Protein AF-0000000074651450 (afdb_homodimer)

Secondary structure (DSSP, 8-state):
--S-S-TT---------------------HHHHHHTTTGGG--EE--SS--S--BBHHHHHHHHHHHHH-TTS-GGG-SS---B---EETTT--B---STT--HHHHHHH-SSTT-/---TT------------------------HHHHHHTSSGGG--EE--SS--S--B-HHHHHHHHHHHHH-TTS-GGG-SS---B---EETTT--B---STT--HHHHHHH-SSTT-

Structure (mmCIF, N/CA/C/O backbone):
data_AF-0000000074651450-model_v1
#
loop_
_entity.id
_entity.type
_entity.pdbx_description
1 polymer 'Uncharacterized protein'
#
loop_
_atom_site.group_PDB
_atom_site.id
_atom_site.type_symbol
_atom_site.label_atom_id
_atom_site.label_alt_id
_atom_site.label_comp_id
_atom_site.label_asym_id
_atom_site.label_entity_id
_atom_site.label_seq_id
_atom_site.pdbx_PDB_ins_code
_atom_site.Cartn_x
_atom_site.Cartn_y
_atom_site.Cartn_z
_atom_site.occupancy
_atom_site.B_iso_or_equiv
_atom_site.auth_seq_id
_atom_site.auth_comp_id
_atom_site.auth_asym_id
_atom_site.auth_atom_id
_atom_site.pdbx_PDB_model_num
ATOM 1 N N . MET A 1 1 ? 33.062 86.25 26.125 1 27.73 1 MET A N 1
ATOM 2 C CA . MET A 1 1 ? 31.859 85.5 25.844 1 27.73 1 MET A CA 1
ATOM 3 C C . MET A 1 1 ? 32.188 84.125 25.312 1 27.73 1 MET A C 1
ATOM 5 O O . MET A 1 1 ? 32.969 84 24.344 1 27.73 1 MET A O 1
ATOM 9 N N . SER A 1 2 ? 32.25 82.875 26.156 1 29.77 2 SER A N 1
ATOM 10 C CA . SER A 1 2 ? 32.844 81.562 26.062 1 29.77 2 SER A CA 1
ATOM 11 C C . SER A 1 2 ? 32.062 80.625 25.109 1 29.77 2 SER A C 1
ATOM 13 O O . SER A 1 2 ? 30.875 80.875 24.844 1 29.77 2 SER A O 1
ATOM 15 N N . PHE A 1 3 ? 32.688 79.812 24.328 1 30.2 3 PHE A N 1
ATOM 16 C CA . PHE A 1 3 ? 32.469 78.938 23.188 1 30.2 3 PHE A CA 1
ATOM 17 C C . PHE A 1 3 ? 31.469 77.875 23.516 1 30.2 3 PHE A C 1
ATOM 19 O O . PHE A 1 3 ? 31.297 76.875 22.75 1 30.2 3 PHE A O 1
ATOM 26 N N . ARG A 1 4 ? 30.719 77.812 24.656 1 31.53 4 ARG A N 1
ATOM 27 C CA . ARG A 1 4 ? 29.969 76.75 25.219 1 31.53 4 ARG A CA 1
ATOM 28 C C . ARG A 1 4 ? 28.781 76.375 24.344 1 31.53 4 ARG A C 1
ATOM 30 O O . ARG A 1 4 ? 28.125 75.312 24.562 1 31.53 4 ARG A O 1
ATOM 37 N N . GLN A 1 5 ? 28.234 77.25 23.562 1 26.77 5 GLN A N 1
ATOM 38 C CA . GLN A 1 5 ? 26.781 77.188 23.422 1 26.77 5 GLN A CA 1
ATOM 39 C C . GLN A 1 5 ? 26.375 75.938 22.656 1 26.77 5 GLN A C 1
ATOM 41 O O . GLN A 1 5 ? 25.391 75.25 23 1 26.77 5 GLN A O 1
ATOM 46 N N . PHE A 1 6 ? 26.828 75.688 21.422 1 25.78 6 PHE A N 1
ATOM 47 C CA . PHE A 1 6 ? 25.891 75.375 20.344 1 25.78 6 PHE A CA 1
ATOM 48 C C . PHE A 1 6 ? 25.5 73.938 20.312 1 25.78 6 PHE A C 1
ATOM 50 O O . PHE A 1 6 ? 24.594 73.5 19.578 1 25.78 6 PHE A O 1
ATOM 57 N N . MET A 1 7 ? 26.047 72.938 21.047 1 27.03 7 MET A N 1
ATOM 58 C CA . MET A 1 7 ? 26.109 71.625 20.453 1 27.03 7 MET A CA 1
ATOM 59 C C . MET A 1 7 ? 24.75 70.875 20.516 1 27.03 7 MET A C 1
ATOM 61 O O . MET A 1 7 ? 24.656 69.688 20.281 1 27.03 7 MET A O 1
ATOM 65 N N . ASP A 1 8 ? 23.578 71.562 20.781 1 27.45 8 ASP A N 1
ATOM 66 C CA . ASP A 1 8 ? 22.484 70.75 21.328 1 27.45 8 ASP A CA 1
ATOM 67 C C . ASP A 1 8 ? 21.906 69.812 20.266 1 27.45 8 ASP A C 1
ATOM 69 O O . ASP A 1 8 ? 20.906 69.125 20.516 1 27.45 8 ASP A O 1
ATOM 73 N N . GLN A 1 9 ? 22.281 69.875 18.969 1 25.69 9 GLN A N 1
ATOM 74 C CA . GLN A 1 9 ? 21.125 69.562 18.125 1 25.69 9 GLN A CA 1
ATOM 75 C C . GLN A 1 9 ? 20.625 68.188 18.406 1 25.69 9 GLN A C 1
ATOM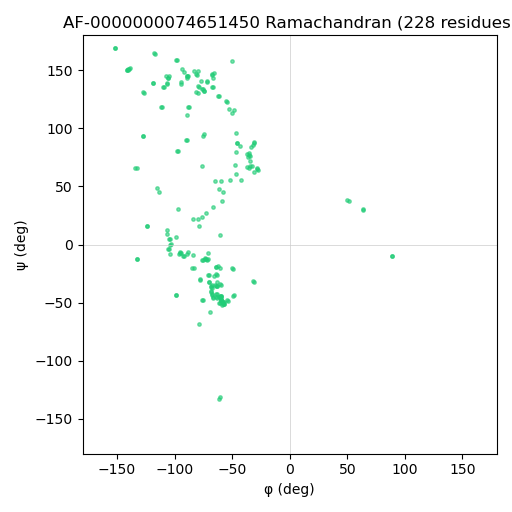 77 O O . GLN A 1 9 ? 19.5 68 18.859 1 25.69 9 GLN A O 1
ATOM 82 N N . TYR A 1 10 ? 20.375 67.312 17.234 1 26.53 10 TYR A N 1
ATOM 83 C CA . TYR A 1 10 ? 19.312 66.562 16.562 1 26.53 10 TYR A CA 1
ATOM 84 C C . TYR A 1 10 ? 19.328 65.062 16.984 1 26.53 10 TYR A C 1
ATOM 86 O O . TYR A 1 10 ? 19.844 64.188 16.266 1 26.53 10 TYR A O 1
ATOM 94 N N . SER A 1 11 ? 19.719 64.625 18.141 1 28.08 11 SER A N 1
ATOM 95 C CA . SER A 1 11 ? 19.766 63.125 18.203 1 28.08 11 SER A CA 1
ATOM 96 C C . SER A 1 11 ? 18.375 62.531 18.062 1 28.08 11 SER A C 1
ATOM 98 O O . SER A 1 11 ? 17.594 62.562 19.016 1 28.08 11 SER A O 1
ATOM 100 N N . LEU A 1 12 ? 17.547 62.812 17.031 1 26.08 12 LEU A N 1
ATOM 101 C CA . LEU A 1 12 ? 16.219 62.219 16.984 1 26.08 12 LEU A CA 1
ATOM 102 C C . LEU A 1 12 ? 16.297 60.719 17.188 1 26.08 12 LEU A C 1
ATOM 104 O O . LEU A 1 12 ? 17.344 60.094 16.938 1 26.08 12 LEU A O 1
ATOM 108 N N . LYS A 1 13 ? 15.102 60.031 17.656 1 28.02 13 LYS A N 1
ATOM 109 C CA . LYS A 1 13 ? 14.438 58.844 18.188 1 28.02 13 LYS A CA 1
ATOM 110 C C . LYS A 1 13 ? 14.43 57.719 17.172 1 28.02 13 LYS A C 1
ATOM 112 O O . LYS A 1 13 ? 13.391 57.438 16.578 1 28.02 13 LYS A O 1
ATOM 117 N N . LEU A 1 14 ? 15.336 57.469 16.281 1 27.11 14 LEU A N 1
ATOM 118 C CA . LEU A 1 14 ? 15.07 56.344 15.375 1 27.11 14 LEU A CA 1
ATOM 119 C C . LEU A 1 14 ? 14.875 55.062 16.156 1 27.11 14 LEU A C 1
ATOM 121 O O . LEU A 1 14 ? 15.852 54.406 16.547 1 27.11 14 LEU A O 1
ATOM 125 N N . VAL A 1 15 ? 14.148 54.969 17.219 1 27.44 15 VAL A N 1
ATOM 126 C CA . VAL A 1 15 ? 13.852 53.719 17.891 1 27.44 15 VAL A CA 1
ATOM 127 C C . VAL A 1 15 ? 13.133 52.75 16.938 1 27.44 15 VAL A C 1
ATOM 129 O O . VAL A 1 15 ? 11.93 52.906 16.703 1 27.44 15 VAL A O 1
ATOM 132 N N . GLY A 1 16 ? 13.422 52.656 15.656 1 29.58 16 GLY A N 1
ATOM 133 C CA . GLY A 1 16 ? 12.648 51.688 14.867 1 29.58 16 GLY A CA 1
ATOM 134 C C . GLY A 1 16 ? 12.562 50.312 15.516 1 29.58 16 GLY A C 1
ATOM 135 O O . GLY A 1 16 ? 13.445 49.938 16.297 1 29.58 16 GLY A O 1
ATOM 136 N N . GLY A 1 17 ? 11.391 49.812 15.922 1 30.58 17 GLY A N 1
ATOM 137 C CA . GLY A 1 17 ? 10.961 48.531 16.406 1 30.58 17 GLY A CA 1
ATOM 138 C C . GLY A 1 17 ? 11.469 47.375 15.57 1 30.58 17 GLY A C 1
ATOM 139 O O . GLY A 1 17 ? 11.266 47.344 14.352 1 30.58 17 GLY A O 1
ATOM 140 N N . PHE A 1 18 ? 12.672 46.906 15.672 1 30.95 18 PHE A N 1
ATOM 141 C CA . PHE A 1 18 ? 13.172 45.625 15.172 1 30.95 18 PHE A CA 1
ATOM 142 C C . PHE A 1 18 ? 12.18 44.5 15.438 1 30.95 18 PHE A C 1
ATOM 144 O O . PHE A 1 18 ? 12.039 44.031 16.578 1 30.95 18 PHE A O 1
ATOM 151 N N . ARG A 1 19 ? 10.93 44.625 14.977 1 32.34 19 ARG A N 1
ATOM 152 C CA . ARG A 1 19 ? 10.141 43.406 15.016 1 32.34 19 ARG A CA 1
ATOM 153 C C . ARG A 1 19 ? 10.93 42.219 14.453 1 32.34 19 ARG A C 1
ATOM 155 O O . ARG A 1 19 ? 11.586 42.344 13.414 1 32.34 19 ARG A O 1
ATOM 162 N N . SER A 1 20 ? 11.555 41.438 15.312 1 33.41 20 SER A N 1
ATOM 163 C CA . SER A 1 20 ? 12.07 40.125 14.961 1 33.41 20 SER A CA 1
ATOM 164 C C . SER A 1 20 ? 11.172 39.406 13.945 1 33.41 20 SER A C 1
ATOM 166 O O . SER A 1 20 ? 9.961 39.312 14.141 1 33.41 20 SER A O 1
ATOM 168 N N . ASN A 1 21 ? 11.227 39.719 12.719 1 31.44 21 ASN A N 1
ATOM 169 C CA . ASN A 1 21 ? 10.672 38.875 11.68 1 31.44 21 ASN A CA 1
ATOM 170 C C . ASN A 1 21 ? 10.836 37.406 12.031 1 31.44 21 ASN A C 1
ATOM 172 O O . ASN A 1 21 ? 11.961 36.906 12.133 1 31.44 21 ASN A O 1
ATOM 176 N N . ALA A 1 22 ? 10.094 36.781 12.914 1 34 22 ALA A N 1
ATOM 177 C CA . ALA A 1 22 ? 9.953 35.312 12.945 1 34 22 ALA A CA 1
ATOM 178 C C . ALA A 1 22 ? 9.969 34.75 11.531 1 34 22 ALA A C 1
ATOM 180 O O . ALA A 1 22 ? 9.016 34.906 10.773 1 34 22 ALA A O 1
ATOM 181 N N . LEU A 1 23 ? 11.047 34.844 10.82 1 34.22 23 LEU A N 1
ATOM 182 C CA . LEU A 1 23 ? 11.172 33.969 9.664 1 34.22 23 LEU A CA 1
ATOM 183 C C . LEU A 1 23 ? 10.461 32.625 9.914 1 34.22 23 LEU A C 1
ATOM 185 O O . LEU A 1 23 ? 10.727 31.953 10.906 1 34.22 23 LEU A O 1
ATOM 189 N N . ASN A 1 24 ? 9.242 32.5 9.688 1 33.31 24 ASN A N 1
ATOM 190 C CA . ASN A 1 24 ? 8.57 31.203 9.547 1 33.31 24 ASN A CA 1
ATOM 191 C C . ASN A 1 24 ? 9.5 30.156 8.953 1 33.31 24 ASN A C 1
ATOM 193 O O . ASN A 1 24 ? 9.836 30.219 7.766 1 33.31 24 ASN A O 1
ATOM 197 N N . ARG A 1 25 ? 10.609 29.75 9.531 1 36.34 25 ARG A N 1
ATOM 198 C CA . ARG A 1 25 ? 11.32 28.531 9.148 1 36.34 25 ARG A CA 1
ATOM 199 C C . ARG A 1 25 ? 10.344 27.438 8.711 1 36.34 25 ARG A C 1
ATOM 201 O O . ARG A 1 25 ? 9.672 26.828 9.547 1 36.34 25 ARG A O 1
ATOM 208 N N . GLN A 1 26 ? 9.758 27.547 7.625 1 39.94 26 GLN A N 1
ATOM 209 C CA . GLN A 1 26 ? 9.203 26.297 7.094 1 39.94 26 GLN A CA 1
ATOM 210 C C . GLN A 1 26 ? 10.086 25.109 7.449 1 39.94 26 GLN A C 1
ATOM 212 O O . GLN A 1 26 ? 11.203 24.984 6.949 1 39.94 26 GLN A O 1
ATOM 217 N N . SER A 1 27 ? 10.203 24.719 8.633 1 40.59 27 SER A N 1
ATOM 218 C CA . SER A 1 27 ? 10.883 23.484 9.047 1 40.59 27 SER A CA 1
ATOM 219 C C . SER A 1 27 ? 10.812 22.422 7.953 1 40.59 27 SER A C 1
ATOM 221 O O . SER A 1 27 ? 9.75 21.859 7.699 1 40.59 27 SER A O 1
ATOM 223 N N . LEU A 1 28 ? 11.445 22.625 6.773 1 45.56 28 LEU A N 1
ATOM 224 C CA . LEU A 1 28 ? 11.68 21.453 5.934 1 45.56 28 LEU A CA 1
ATOM 225 C C . LEU A 1 28 ? 11.883 20.203 6.781 1 45.56 28 LEU A C 1
ATOM 227 O O . LEU A 1 28 ? 12.766 20.172 7.641 1 45.56 28 LEU A O 1
ATOM 231 N N . ASN A 1 29 ? 10.82 19.594 7.094 1 50.47 29 ASN A N 1
ATOM 232 C CA . ASN A 1 29 ? 10.969 18.344 7.832 1 50.47 29 ASN A CA 1
ATOM 233 C C . ASN A 1 29 ? 12.039 17.453 7.207 1 50.47 29 ASN A C 1
ATOM 235 O O . ASN A 1 29 ? 11.852 16.938 6.105 1 50.47 29 ASN A O 1
ATOM 239 N N . PRO A 1 30 ? 13.289 17.656 7.609 1 53.19 30 PRO A N 1
ATOM 240 C CA . PRO A 1 30 ? 14.367 16.797 7.117 1 53.19 30 PRO A CA 1
ATOM 241 C C . PRO A 1 30 ? 13.906 15.367 6.828 1 53.19 30 PRO A C 1
ATOM 243 O O . PRO A 1 30 ? 14.414 14.719 5.906 1 53.19 30 PRO A O 1
ATOM 246 N N . GLU A 1 31 ? 12.984 14.945 7.543 1 57.91 31 GLU A N 1
ATOM 247 C CA . GLU A 1 31 ? 12.5 13.578 7.352 1 57.91 31 GLU A CA 1
ATOM 248 C C . GLU A 1 31 ? 11.789 13.43 6.012 1 57.91 31 GLU A C 1
ATOM 250 O O . GLU A 1 31 ? 11.953 12.422 5.32 1 57.91 31 GLU A O 1
ATOM 255 N N . ALA A 1 32 ? 11.094 14.555 5.672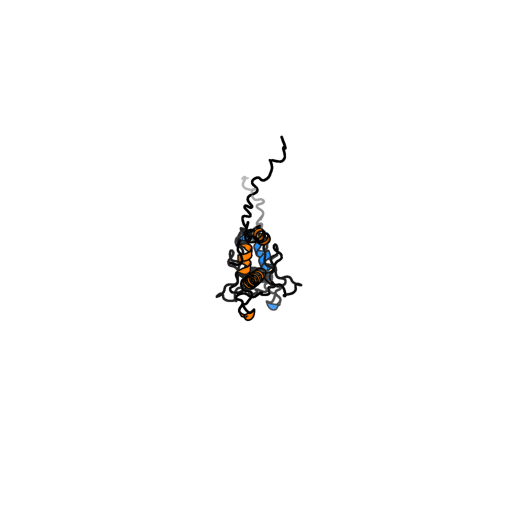 1 57.5 32 ALA A N 1
ATOM 256 C CA . ALA A 1 32 ? 10.406 14.492 4.383 1 57.5 32 ALA A CA 1
ATOM 257 C C . ALA A 1 32 ? 11.406 14.445 3.232 1 57.5 32 ALA A C 1
ATOM 259 O O . ALA A 1 32 ? 11.211 13.703 2.266 1 57.5 32 ALA A O 1
ATOM 260 N N . ASP A 1 33 ? 12.477 15.188 3.43 1 58.53 33 ASP A N 1
ATOM 261 C CA . ASP A 1 33 ? 13.492 15.18 2.383 1 58.53 33 ASP A CA 1
ATOM 262 C C . ASP A 1 33 ? 14.102 13.789 2.223 1 58.53 33 ASP A C 1
ATOM 264 O O . ASP A 1 33 ? 14.359 13.344 1.102 1 58.53 33 ASP A O 1
ATOM 268 N N . ALA A 1 34 ? 14.359 13.18 3.312 1 58.06 34 ALA A N 1
ATOM 269 C CA . ALA A 1 34 ? 14.961 11.852 3.275 1 58.06 34 ALA A CA 1
ATOM 270 C C . ALA A 1 34 ? 14.023 10.844 2.611 1 58.06 34 ALA A C 1
ATOM 272 O O . ALA A 1 34 ? 14.484 9.867 2.004 1 58.06 34 ALA A O 1
ATOM 273 N N . CYS A 1 35 ? 12.797 11.172 2.686 1 61.62 35 CYS A N 1
ATOM 274 C CA . CYS A 1 35 ? 11.805 10.227 2.17 1 61.62 35 CYS A CA 1
ATOM 275 C C . CYS A 1 35 ? 11.773 10.25 0.647 1 61.62 35 CYS A C 1
ATOM 277 O O . CYS A 1 35 ? 11.289 9.312 0.018 1 61.62 35 CYS A O 1
ATOM 279 N N . LEU A 1 36 ? 12.375 11.227 0.116 1 71.06 36 LEU A N 1
ATOM 280 C CA . LEU A 1 36 ? 12.43 11.312 -1.339 1 71.06 36 LEU A CA 1
ATOM 281 C C . LEU A 1 36 ? 13.656 10.578 -1.882 1 71.06 36 LEU A C 1
ATOM 283 O O . LEU A 1 36 ? 13.758 10.352 -3.088 1 71.06 36 LEU A O 1
ATOM 287 N N . LEU A 1 37 ? 14.453 10.195 -0.895 1 66.94 37 LEU A N 1
ATOM 288 C CA . LEU A 1 37 ? 15.633 9.438 -1.288 1 66.94 37 LEU A CA 1
ATOM 289 C C . LEU A 1 37 ? 15.352 7.938 -1.278 1 66.94 37 LEU A C 1
ATOM 291 O O . LEU A 1 37 ? 14.539 7.461 -0.482 1 66.94 37 LEU A O 1
ATOM 295 N N . ASN A 1 38 ? 15.992 7.188 -2.143 1 73.06 38 ASN A N 1
ATOM 296 C CA . ASN A 1 38 ? 15.922 5.73 -2.209 1 73.06 38 ASN A CA 1
ATOM 297 C C . ASN A 1 38 ? 14.469 5.246 -2.244 1 73.06 38 ASN A C 1
ATOM 299 O O . ASN A 1 38 ? 14.109 4.32 -1.518 1 73.06 38 ASN A O 1
ATOM 303 N N . VAL A 1 39 ? 13.625 6.008 -2.965 1 73.69 39 VAL A N 1
ATOM 304 C CA . VAL A 1 39 ? 12.188 5.77 -3.008 1 73.69 39 VAL A CA 1
ATOM 305 C C . VAL A 1 39 ? 11.914 4.293 -3.293 1 73.69 39 VAL A C 1
ATOM 307 O O . VAL A 1 39 ? 10.914 3.738 -2.844 1 73.69 39 VAL A O 1
ATOM 310 N N . GLY A 1 40 ? 12.859 3.607 -3.855 1 79.75 40 GLY A N 1
ATOM 311 C CA . GLY A 1 40 ? 12.711 2.193 -4.164 1 79.75 40 GLY A CA 1
ATOM 312 C C . GLY A 1 40 ? 12.734 1.309 -2.932 1 79.75 40 GLY A C 1
ATOM 313 O O . GLY A 1 40 ? 12.352 0.139 -2.994 1 79.75 40 GLY A O 1
ATOM 314 N N . LEU A 1 41 ? 13.141 1.851 -1.826 1 86.56 41 LEU A N 1
ATOM 315 C CA . LEU A 1 41 ? 13.227 1.1 -0.578 1 86.56 41 LEU A CA 1
ATOM 316 C C . LEU A 1 41 ? 11.953 1.284 0.251 1 86.56 41 LEU A C 1
ATOM 318 O O . LEU A 1 41 ? 11.773 0.607 1.265 1 86.56 41 LEU A O 1
ATOM 322 N N . HIS A 1 42 ? 11.062 2.158 -0.168 1 92.5 42 HIS A N 1
ATOM 323 C CA . HIS A 1 42 ? 9.828 2.477 0.552 1 92.5 42 HIS A CA 1
ATOM 324 C C . HIS A 1 42 ? 8.688 1.564 0.123 1 92.5 42 HIS A C 1
ATOM 326 O O . HIS A 1 42 ? 7.984 1.855 -0.848 1 92.5 42 HIS A O 1
ATOM 332 N N . HIS A 1 43 ? 8.586 0.436 0.837 1 95.31 43 HIS A N 1
ATOM 333 C CA . HIS A 1 43 ? 7.52 -0.512 0.547 1 95.31 43 HIS A CA 1
ATOM 334 C C . HIS A 1 43 ? 6.441 -0.472 1.625 1 95.31 43 HIS A C 1
ATOM 336 O O . HIS A 1 43 ? 6.746 -0.354 2.812 1 95.31 43 HIS A O 1
ATOM 342 N N . PRO A 1 44 ? 5.16 -0.537 1.146 1 97.06 44 PRO A N 1
ATOM 343 C CA . PRO A 1 44 ? 4.066 -0.626 2.117 1 97.06 44 PRO A CA 1
ATOM 344 C C . PRO A 1 44 ? 3.938 -2.018 2.732 1 97.06 44 PRO A C 1
ATOM 346 O O . PRO A 1 44 ? 3.994 -3.021 2.016 1 97.06 44 PRO A O 1
ATOM 349 N N . ILE A 1 45 ? 3.795 -2.109 4.047 1 96.5 45 ILE A N 1
ATOM 350 C CA . ILE A 1 45 ? 3.559 -3.383 4.719 1 96.5 45 ILE A CA 1
ATOM 351 C C . ILE A 1 45 ? 2.52 -3.199 5.824 1 96.5 45 ILE A C 1
ATOM 353 O O . ILE A 1 45 ? 2.281 -2.08 6.281 1 96.5 45 ILE A O 1
ATOM 357 N N . ILE A 1 46 ? 1.832 -4.219 6.098 1 96.38 46 ILE A N 1
ATOM 358 C CA . ILE A 1 46 ? 1.02 -4.312 7.305 1 96.38 46 ILE A CA 1
ATOM 359 C C . ILE A 1 46 ? 1.615 -5.359 8.242 1 96.38 46 ILE A C 1
ATOM 361 O O . ILE A 1 46 ? 1.754 -6.527 7.875 1 96.38 46 ILE A O 1
ATOM 365 N N . LEU A 1 47 ? 1.998 -4.922 9.367 1 94.06 47 LEU A N 1
ATOM 366 C CA . LEU A 1 47 ? 2.678 -5.801 10.312 1 94.06 47 LEU A CA 1
ATOM 367 C C . LEU A 1 47 ? 1.703 -6.809 10.914 1 94.06 47 LEU A C 1
ATOM 369 O O . LEU A 1 47 ? 0.557 -6.469 11.219 1 94.06 47 LEU A O 1
ATOM 373 N N . GLN A 1 48 ? 2.146 -8.016 11.078 1 89.56 48 GLN A N 1
ATOM 374 C CA . GLN A 1 48 ? 1.325 -9.117 11.57 1 89.56 48 GLN A CA 1
ATOM 375 C C . GLN A 1 48 ? 0.859 -8.852 13 1 89.56 48 GLN A C 1
ATOM 377 O O . GLN A 1 48 ? -0.314 -9.047 13.328 1 89.56 48 GLN A O 1
ATOM 382 N N . ASP A 1 49 ? 1.743 -8.406 13.883 1 85.56 49 ASP A N 1
ATOM 383 C CA . ASP A 1 49 ? 1.44 -8.297 15.312 1 85.56 49 ASP A CA 1
ATOM 384 C C . ASP A 1 49 ? 1.254 -6.836 15.719 1 85.56 49 ASP A C 1
ATOM 386 O O . ASP A 1 49 ? 1.193 -6.52 16.906 1 85.56 49 ASP A O 1
ATOM 390 N N . ASP A 1 50 ? 1.209 -6.047 14.703 1 80.44 50 ASP A N 1
ATOM 391 C CA . ASP A 1 50 ? 1.136 -4.629 15.047 1 80.44 50 ASP A CA 1
ATOM 392 C C . ASP A 1 50 ? -0.288 -4.23 15.422 1 80.44 50 ASP A C 1
ATOM 394 O O . ASP A 1 50 ? -1.25 -4.895 15.031 1 80.44 50 ASP A O 1
ATOM 398 N N . SER A 1 51 ? -0.303 -3.244 16.312 1 79.12 51 SER A N 1
ATOM 399 C CA . SER A 1 51 ? -1.604 -2.652 16.609 1 79.12 51 SER A CA 1
ATOM 400 C C . SER A 1 51 ? -2.166 -1.917 15.398 1 79.12 51 SER A C 1
ATOM 402 O O . SER A 1 51 ? -1.434 -1.62 14.453 1 79.12 51 SER A O 1
ATOM 404 N N . THR A 1 52 ? -3.471 -1.906 15.094 1 78.19 52 THR A N 1
ATOM 405 C CA . THR A 1 52 ? -4.117 -1.158 14.023 1 78.19 52 THR A CA 1
ATOM 406 C C . THR A 1 52 ? -4.336 0.296 14.43 1 78.19 52 THR A C 1
ATOM 408 O O . THR A 1 52 ? -5.027 1.045 13.742 1 78.19 52 THR A O 1
ATOM 411 N N . ASN A 1 53 ? -3.488 0.685 15.438 1 86.88 53 ASN A N 1
ATOM 412 C CA . ASN A 1 53 ? -3.807 1.987 16.016 1 86.88 53 ASN A CA 1
ATOM 413 C C . ASN A 1 53 ? -2.695 3 15.758 1 86.88 53 ASN A C 1
ATOM 415 O O . ASN A 1 53 ? -2.256 3.693 16.672 1 86.88 53 ASN A O 1
ATOM 419 N N . HIS A 1 54 ? -2.24 3.123 14.617 1 96.25 54 HIS A N 1
ATOM 420 C CA . HIS A 1 54 ? -1.24 4.117 14.234 1 96.25 54 HIS A CA 1
ATOM 421 C C . HIS A 1 54 ? -1.857 5.23 13.398 1 96.25 54 HIS A C 1
ATOM 423 O O . HIS A 1 54 ? -2.812 4.996 12.656 1 96.25 54 HIS A O 1
ATOM 429 N N . VAL A 1 55 ? -1.318 6.445 13.609 1 97.19 55 VAL A N 1
ATOM 430 C CA . VAL A 1 55 ? -1.887 7.59 12.906 1 97.19 55 VAL A CA 1
ATOM 431 C C . VAL A 1 55 ? -1.099 7.855 11.625 1 97.19 55 VAL A C 1
ATOM 433 O O . VAL A 1 55 ? 0.133 7.781 11.625 1 97.19 55 VAL A O 1
ATOM 436 N N . CYS A 1 56 ? -1.792 8.141 10.625 1 97.88 56 CYS A N 1
ATOM 437 C CA . CYS A 1 56 ? -1.18 8.547 9.367 1 97.88 56 CYS A CA 1
ATOM 438 C C . CYS A 1 56 ? -0.372 9.828 9.539 1 97.88 56 CYS A C 1
ATOM 440 O O . CYS A 1 56 ? -0.896 10.836 10.008 1 97.88 56 CYS A O 1
ATOM 442 N N . ALA A 1 57 ? 0.835 9.781 9.125 1 97.31 57 ALA A N 1
ATOM 443 C CA . ALA A 1 57 ? 1.739 10.914 9.312 1 97.31 57 ALA A CA 1
ATOM 444 C C . ALA A 1 57 ? 1.252 12.141 8.547 1 97.31 57 ALA A C 1
ATOM 446 O O . ALA A 1 57 ? 1.37 13.266 9.023 1 97.31 57 ALA A O 1
ATOM 447 N N . VAL A 1 58 ? 0.661 11.938 7.367 1 97.69 58 VAL A N 1
ATOM 448 C CA . VAL A 1 58 ? 0.222 13.047 6.531 1 97.69 58 VAL A CA 1
ATOM 449 C C . VAL A 1 58 ? -1.06 13.648 7.105 1 97.69 58 VAL A C 1
ATOM 451 O O . VAL A 1 58 ? -1.161 14.867 7.27 1 97.69 58 VAL A O 1
ATOM 454 N N . CYS A 1 59 ? -1.974 12.844 7.422 1 97.75 59 CYS A N 1
ATOM 455 C CA . CYS A 1 59 ? -3.221 13.32 8.008 1 97.75 59 CYS A CA 1
ATOM 456 C C . CYS A 1 59 ? -2.961 14.055 9.32 1 97.75 59 CYS A C 1
ATOM 458 O O . CYS A 1 59 ? -3.549 15.109 9.57 1 97.75 59 CYS A O 1
ATOM 460 N N . SER A 1 60 ? -2.113 13.461 10.102 1 97.75 60 SER A N 1
ATOM 461 C CA . SER A 1 60 ? -1.764 14.078 11.375 1 97.75 60 SER A CA 1
ATOM 462 C C . SER A 1 60 ? -1.16 15.461 11.172 1 97.75 60 SER A C 1
ATOM 464 O O . SER A 1 60 ? -1.527 16.406 11.867 1 97.75 60 SER A O 1
ATOM 466 N N . TYR A 1 61 ? -0.217 15.516 10.266 1 97.19 61 TYR A N 1
ATOM 467 C CA . TYR A 1 61 ? 0.424 16.797 9.992 1 97.19 61 TYR A CA 1
ATOM 468 C C . TYR A 1 61 ? -0.598 17.828 9.523 1 97.19 61 TYR A C 1
ATOM 470 O O . TYR A 1 61 ? -0.639 18.953 10.047 1 97.19 61 TYR A O 1
ATOM 478 N N . LYS A 1 62 ? -1.416 17.406 8.547 1 97.44 62 LYS A N 1
ATOM 479 C CA . LYS A 1 62 ? -2.426 18.312 8.023 1 97.44 62 LYS A CA 1
ATOM 480 C C . LYS A 1 62 ? -3.381 18.766 9.125 1 97.44 62 LYS A C 1
ATOM 482 O O . LYS A 1 62 ? -3.732 19.953 9.195 1 97.44 62 LYS A O 1
ATOM 487 N N . TYR A 1 63 ? -3.801 17.891 9.906 1 98 63 TYR A N 1
ATOM 488 C CA . TYR A 1 63 ? -4.688 18.172 11.023 1 98 63 TYR A CA 1
ATOM 489 C C . TYR A 1 63 ? -4.062 19.203 11.961 1 98 63 TYR A C 1
ATOM 491 O O . TYR A 1 63 ? -4.688 20.219 12.281 1 98 63 TYR A O 1
ATOM 499 N N . ASN A 1 64 ? -2.836 18.984 12.375 1 97.38 64 ASN A N 1
ATOM 500 C CA . ASN A 1 64 ? -2.16 19.859 13.336 1 97.38 64 ASN A CA 1
ATOM 501 C C . ASN A 1 64 ? -1.861 21.234 12.742 1 97.38 64 ASN A C 1
ATOM 503 O O . ASN A 1 64 ? -1.98 22.25 13.422 1 97.38 64 ASN A O 1
ATOM 507 N N . LYS A 1 65 ? -1.461 21.141 11.516 1 97 65 LYS A N 1
ATOM 508 C CA . LYS A 1 65 ? -1.211 22.406 10.859 1 97 65 LYS A CA 1
ATOM 509 C C . LYS A 1 65 ? -2.463 23.281 10.852 1 97 65 LYS A C 1
ATOM 511 O O . LYS A 1 65 ? -2.408 24.469 11.203 1 97 65 LYS A O 1
ATOM 516 N N . PHE A 1 66 ? -3.543 22.781 10.414 1 97.75 66 PHE A N 1
ATOM 517 C CA . PHE A 1 66 ? -4.805 23.516 10.398 1 97.75 66 PHE A CA 1
ATOM 518 C C . PHE A 1 66 ? -5.18 23.984 11.797 1 97.75 66 PHE A C 1
ATOM 520 O O . PHE A 1 66 ? -5.551 25.141 11.984 1 97.75 66 PHE A O 1
ATOM 527 N N . LYS A 1 67 ? -5.125 23.094 12.719 1 97.56 67 LYS A N 1
ATOM 528 C CA . LYS A 1 67 ? -5.457 23.406 14.102 1 97.56 67 LYS A CA 1
ATOM 529 C C . LYS A 1 67 ? -4.645 24.594 14.609 1 97.56 67 LYS A C 1
ATOM 531 O O . LYS A 1 67 ? -5.191 25.5 15.242 1 97.56 67 LYS A O 1
ATOM 536 N N . ASN A 1 68 ? -3.348 24.594 14.406 1 97.38 68 ASN A N 1
ATOM 537 C CA . ASN A 1 68 ? -2.457 25.656 14.844 1 97.38 68 ASN A CA 1
ATOM 538 C C . ASN A 1 68 ? -2.781 26.984 14.141 1 97.38 68 ASN A C 1
ATOM 540 O O . ASN A 1 68 ? -2.686 28.047 14.75 1 97.38 68 ASN A O 1
ATOM 544 N N . GLU A 1 69 ? -3.16 26.875 12.906 1 97.12 69 GLU A N 1
ATOM 545 C CA . GLU A 1 69 ? -3.453 28.062 12.109 1 97.12 69 GLU A CA 1
ATOM 546 C C . GLU A 1 69 ? -4.875 28.547 12.359 1 97.12 69 GLU A C 1
ATOM 548 O O . GLU A 1 69 ? -5.199 29.703 12.062 1 97.12 69 GLU A O 1
ATOM 553 N N . ASN A 1 70 ? -5.746 27.719 12.867 1 97.56 70 ASN A N 1
ATOM 554 C CA . ASN A 1 70 ? -7.152 28.016 13.109 1 97.56 70 ASN A CA 1
ATOM 555 C C . ASN A 1 70 ? -7.59 27.547 14.5 1 97.56 70 ASN A C 1
ATOM 557 O O . ASN A 1 70 ? -8.461 26.688 14.625 1 97.56 70 ASN A O 1
ATOM 561 N N . PRO A 1 71 ? -7.082 28.109 15.539 1 96.69 71 PRO A N 1
ATOM 562 C CA . PRO A 1 71 ? -7.289 27.656 16.906 1 96.69 71 PRO A CA 1
ATOM 563 C C . PRO A 1 71 ? -8.75 27.766 17.359 1 96.69 71 PRO A C 1
ATOM 565 O O . PRO A 1 71 ? -9.164 27.078 18.297 1 96.69 71 PRO A O 1
ATOM 568 N N . ASN A 1 72 ? -9.578 28.531 16.75 1 97.44 72 ASN A N 1
ATOM 569 C CA . ASN A 1 72 ? -10.953 28.766 17.188 1 97.44 72 ASN A CA 1
ATOM 570 C C . ASN A 1 72 ? -11.938 27.844 16.469 1 97.44 72 ASN A C 1
ATOM 572 O O . ASN A 1 72 ? -13.141 27.891 16.734 1 97.44 72 ASN A O 1
ATOM 576 N N . VAL A 1 73 ? -11.492 27.109 15.508 1 97.94 73 VAL A N 1
ATOM 577 C CA . VAL A 1 73 ? -12.359 26.203 14.773 1 97.94 73 VAL A CA 1
ATOM 578 C C . VAL A 1 73 ? -12.547 24.906 15.57 1 97.94 73 VAL A C 1
ATOM 580 O O . VAL A 1 73 ? -11.586 24.344 16.078 1 97.94 73 VAL A O 1
ATOM 583 N N . ALA A 1 74 ? -13.781 24.469 15.734 1 97.94 74 ALA A N 1
ATOM 584 C CA . ALA A 1 74 ? -14.102 23.25 16.469 1 97.94 74 ALA A CA 1
ATOM 585 C C . ALA A 1 74 ? -13.594 22 15.734 1 97.94 74 ALA A C 1
ATOM 587 O O . ALA A 1 74 ? -13.562 21.984 14.5 1 97.94 74 ALA A O 1
ATOM 588 N N . TYR A 1 75 ? -13.211 21.062 16.406 1 96.88 75 TYR A N 1
ATOM 589 C CA . TYR A 1 75 ? -12.656 19.812 15.891 1 96.88 75 TYR A CA 1
ATOM 590 C C . TYR A 1 75 ? -13.531 19.234 14.789 1 96.88 75 TYR A C 1
ATOM 592 O O . TYR A 1 75 ? -13.039 18.828 13.742 1 96.88 75 TYR A O 1
ATOM 600 N N . LYS A 1 76 ? -14.867 19.281 15.055 1 97 76 LYS A N 1
ATOM 601 C CA . LYS A 1 76 ? -15.828 18.688 14.133 1 97 76 LYS A CA 1
ATOM 602 C C . LYS A 1 76 ? -15.773 19.375 12.766 1 97 76 LYS A C 1
ATOM 604 O O . LYS A 1 76 ? -16.156 18.781 11.75 1 97 76 LYS A O 1
ATOM 609 N N . ASP A 1 77 ? -15.234 20.531 12.711 1 97.44 77 ASP A N 1
ATOM 610 C CA . ASP A 1 77 ? -15.25 21.344 11.492 1 97.44 77 ASP A CA 1
ATOM 611 C C . ASP A 1 77 ? -13.883 21.328 10.812 1 97.44 77 ASP A C 1
ATOM 613 O O . ASP A 1 77 ? -13.68 21.984 9.797 1 97.44 77 ASP A O 1
ATOM 617 N N . HIS A 1 78 ? -12.945 20.531 11.336 1 97.69 78 HIS A N 1
ATOM 618 C CA . HIS A 1 78 ? -11.648 20.406 10.688 1 97.69 78 HIS A CA 1
ATOM 619 C C . HIS A 1 78 ? -11.766 19.703 9.344 1 97.69 78 HIS A C 1
ATOM 621 O O . HIS A 1 78 ? -12.445 18.672 9.242 1 97.69 78 HIS A O 1
ATOM 627 N N . PRO A 1 79 ? -11.125 20.188 8.344 1 96.75 79 PRO A N 1
ATOM 628 C CA . PRO A 1 79 ? -11.227 19.562 7.02 1 96.75 79 PRO A CA 1
ATOM 629 C C . PRO A 1 79 ? -10.531 18.203 6.945 1 96.75 79 PRO A C 1
ATOM 631 O O . PRO A 1 79 ? -10.898 17.375 6.121 1 96.75 79 PRO A O 1
ATOM 634 N N . VAL A 1 80 ? -9.438 18.031 7.719 1 96.88 80 VAL A N 1
ATOM 635 C CA . VAL A 1 80 ? -8.703 16.766 7.77 1 96.88 80 VAL A CA 1
ATOM 636 C C . VAL A 1 80 ? -8.562 16.297 9.219 1 96.88 80 VAL A C 1
ATOM 638 O O . VAL A 1 80 ? -8.25 17.109 10.102 1 96.88 80 VAL A O 1
ATOM 641 N N . LYS A 1 81 ? -8.891 15.117 9.406 1 97.19 81 LYS A N 1
ATOM 642 C CA . LYS A 1 81 ? -8.703 14.508 10.719 1 97.19 81 LYS A CA 1
ATOM 643 C C . LYS A 1 81 ? -7.414 13.688 10.758 1 97.19 81 LYS A C 1
ATOM 645 O O . LYS A 1 81 ? -6.836 13.367 9.719 1 97.19 81 LYS A O 1
ATOM 650 N N . ALA A 1 82 ? -6.922 13.461 11.961 1 96.38 82 ALA A N 1
ATOM 651 C CA . ALA A 1 82 ? -5.828 12.508 12.148 1 96.38 82 ALA A CA 1
ATOM 652 C C . ALA A 1 82 ? -6.328 11.07 12.039 1 96.38 82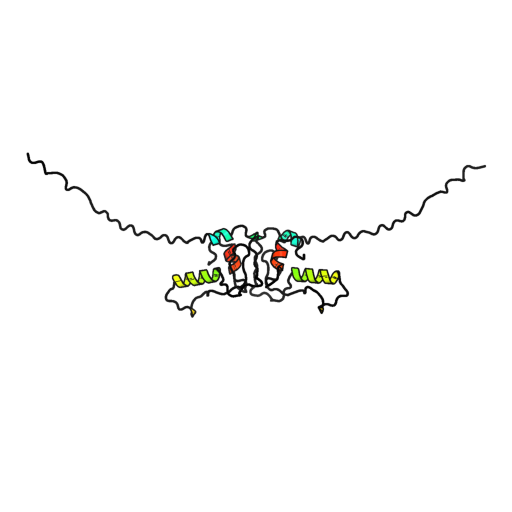 ALA A C 1
ATOM 654 O O . ALA A 1 82 ? -6.727 10.469 13.039 1 96.38 82 ALA A O 1
ATOM 655 N N . VAL A 1 83 ? -6.238 10.555 10.898 1 96.5 83 VAL A N 1
ATOM 656 C CA . VAL A 1 83 ? -6.84 9.258 10.602 1 96.5 83 VAL A CA 1
ATOM 657 C C . VAL A 1 83 ? -5.848 8.148 10.938 1 96.5 83 VAL A C 1
ATOM 659 O O . VAL A 1 83 ? -4.641 8.297 10.719 1 96.5 83 VAL A O 1
ATOM 662 N N . LYS A 1 84 ? -6.375 7.055 11.406 1 96.75 84 LYS A N 1
ATOM 663 C CA . LYS A 1 84 ? -5.539 5.891 11.688 1 96.75 84 LYS A CA 1
ATOM 664 C C . LYS A 1 84 ? -5.254 5.098 10.414 1 96.75 84 LYS A C 1
ATOM 666 O O . LYS A 1 84 ? -6.086 5.055 9.508 1 96.75 84 LYS A O 1
ATOM 671 N N . SER A 1 85 ? -4.066 4.516 10.359 1 96.19 85 SER A N 1
ATOM 672 C CA . SER A 1 85 ? -3.68 3.633 9.266 1 96.19 85 SER A CA 1
ATOM 673 C C . SER A 1 85 ? -2.854 2.453 9.766 1 96.19 85 SER A C 1
ATOM 675 O O . SER A 1 85 ? -2.064 2.596 10.703 1 96.19 85 SER A O 1
ATOM 677 N N . SER A 1 86 ? -2.969 1.373 9.07 1 95.62 86 SER A N 1
ATOM 678 C CA . SER A 1 86 ? -2.172 0.193 9.398 1 95.62 86 SER A CA 1
ATOM 679 C C . SER A 1 86 ? -1.044 -0.007 8.391 1 95.62 86 SER A C 1
ATOM 681 O O . SER A 1 86 ? -0.218 -0.909 8.555 1 95.62 86 SER A O 1
ATOM 683 N N . VAL A 1 87 ? -0.954 0.771 7.379 1 96.94 87 VAL A N 1
ATOM 684 C CA . VAL A 1 87 ? 0.059 0.597 6.344 1 96.94 87 VAL A CA 1
ATOM 685 C C . VAL A 1 87 ? 1.338 1.331 6.742 1 96.94 87 VAL A C 1
ATOM 687 O O . VAL A 1 87 ? 1.338 2.557 6.883 1 96.94 87 VAL A O 1
ATOM 690 N N . ARG A 1 88 ? 2.375 0.596 6.887 1 96.88 88 ARG A N 1
ATOM 691 C CA . ARG A 1 88 ? 3.664 1.123 7.32 1 96.88 88 ARG A CA 1
ATOM 692 C C . ARG A 1 88 ? 4.676 1.101 6.18 1 96.88 88 ARG A C 1
ATOM 694 O O . ARG A 1 88 ? 4.73 0.14 5.41 1 96.88 88 ARG A O 1
ATOM 701 N N . CYS A 1 89 ? 5.391 2.164 6.043 1 95.12 89 CYS A N 1
ATOM 702 C CA . CYS A 1 89 ? 6.508 2.15 5.109 1 95.12 89 CYS A CA 1
ATOM 703 C C . CYS A 1 89 ? 7.723 1.463 5.723 1 95.12 89 CYS A C 1
ATOM 705 O O . CYS A 1 89 ? 8.102 1.756 6.859 1 95.12 89 CYS A O 1
ATOM 707 N N . THR A 1 90 ? 8.391 0.618 4.969 1 93.81 90 THR A N 1
ATOM 708 C CA . THR A 1 90 ? 9.5 -0.191 5.461 1 93.81 90 THR A CA 1
ATOM 709 C C . THR A 1 90 ? 10.727 0.679 5.742 1 93.81 90 THR A C 1
ATOM 711 O O . THR A 1 90 ? 11.547 0.343 6.594 1 93.81 90 THR A O 1
ATOM 714 N N . GLN A 1 91 ? 10.859 1.812 5.066 1 92.12 91 GLN A N 1
ATOM 715 C CA . GLN A 1 91 ? 12.055 2.637 5.188 1 92.12 91 GLN A CA 1
ATOM 716 C C . GLN A 1 91 ? 11.828 3.791 6.16 1 92.12 91 GLN A C 1
ATOM 718 O O . GLN A 1 91 ? 12.656 4.039 7.043 1 92.12 91 GLN A O 1
ATOM 723 N N . CYS A 1 92 ? 10.672 4.449 6.055 1 91.5 92 CYS A N 1
ATOM 724 C CA . CYS A 1 92 ? 10.367 5.602 6.891 1 91.5 92 CYS A CA 1
ATOM 725 C C . CYS A 1 92 ? 9.953 5.168 8.297 1 91.5 92 CYS A C 1
ATOM 727 O O . CYS A 1 92 ? 10.039 5.953 9.242 1 91.5 92 CYS A O 1
ATOM 729 N N . GLU A 1 93 ? 9.383 4.012 8.312 1 94.12 93 GLU A N 1
ATOM 730 C CA . GLU A 1 93 ? 8.852 3.43 9.539 1 94.12 93 GLU A CA 1
ATOM 731 C C . GLU A 1 93 ? 7.715 4.277 10.102 1 94.12 93 GLU A C 1
ATOM 733 O O . GLU A 1 93 ? 7.602 4.449 11.32 1 94.12 93 GLU A O 1
ATOM 738 N N . ARG A 1 94 ? 7.004 4.918 9.25 1 96.31 94 ARG A N 1
ATOM 739 C CA . ARG A 1 94 ? 5.789 5.672 9.547 1 96.31 94 ARG A CA 1
ATOM 740 C C . ARG A 1 94 ? 4.59 5.082 8.812 1 96.31 94 ARG A C 1
ATOM 742 O O . ARG A 1 94 ? 4.75 4.254 7.914 1 96.31 94 ARG A O 1
ATOM 749 N N . TYR A 1 95 ? 3.422 5.484 9.258 1 97.31 95 TYR A N 1
ATOM 750 C CA . TYR A 1 95 ? 2.182 4.93 8.734 1 97.31 95 TYR A CA 1
ATOM 751 C C . TYR A 1 95 ? 1.484 5.93 7.816 1 97.31 95 TYR A C 1
ATOM 753 O O . TYR A 1 95 ? 1.501 7.137 8.078 1 97.31 95 TYR A O 1
ATOM 761 N N . PHE A 1 96 ? 0.846 5.398 6.719 1 97.19 96 PHE A N 1
ATOM 762 C CA . PHE A 1 96 ? 0.215 6.25 5.715 1 97.19 96 PHE A CA 1
ATOM 763 C C . PHE A 1 96 ? -1.103 5.645 5.246 1 97.19 96 PHE A C 1
ATOM 765 O O . PHE A 1 96 ? -1.26 4.422 5.227 1 97.19 96 PHE A O 1
ATOM 772 N N . CYS A 1 97 ? -1.935 6.484 4.883 1 96.94 97 CYS A N 1
ATOM 773 C CA . CYS A 1 97 ? -3.178 6.047 4.258 1 96.94 97 CYS A CA 1
ATOM 774 C C . CYS A 1 97 ? -2.939 5.59 2.824 1 96.94 97 CYS A C 1
ATOM 776 O O . CYS A 1 97 ? -2.275 6.281 2.051 1 96.94 97 CYS A O 1
ATOM 778 N N . ILE A 1 98 ? -3.5 4.434 2.551 1 96.88 98 ILE A N 1
ATOM 779 C CA . ILE A 1 98 ? -3.736 3.965 1.19 1 96.88 98 ILE A CA 1
ATOM 780 C C . ILE A 1 98 ? -5.199 3.557 1.031 1 96.88 98 ILE A C 1
ATOM 782 O O . ILE A 1 98 ? -5.566 2.418 1.331 1 96.88 98 ILE A O 1
ATOM 786 N N . LYS A 1 99 ? -5.969 4.418 0.606 1 94.81 99 LYS A N 1
ATOM 787 C CA . LYS A 1 99 ? -7.41 4.242 0.472 1 94.81 99 LYS A CA 1
ATOM 788 C C . LYS A 1 99 ? -7.969 5.109 -0.654 1 94.81 99 LYS A C 1
ATOM 790 O O . LYS A 1 99 ? -7.254 5.945 -1.211 1 94.81 99 LYS A O 1
ATOM 795 N N . ARG A 1 100 ? -9.172 4.844 -0.964 1 93.94 100 ARG A N 1
ATOM 796 C CA . ARG A 1 100 ? -9.812 5.602 -2.035 1 93.94 100 ARG A CA 1
ATOM 797 C C . ARG A 1 100 ? -9.742 7.102 -1.765 1 93.94 100 ARG A C 1
ATOM 799 O O . ARG A 1 100 ? -10.055 7.551 -0.661 1 93.94 100 ARG A O 1
ATOM 806 N N . GLY A 1 101 ? -9.164 7.832 -2.709 1 90.56 101 GLY A N 1
ATOM 807 C CA . GLY A 1 101 ? -9.117 9.281 -2.611 1 90.56 101 GLY A CA 1
ATOM 808 C C . GLY A 1 101 ? -7.906 9.789 -1.861 1 90.56 101 GLY A C 1
ATOM 809 O O . GLY A 1 101 ? -7.66 11 -1.812 1 90.56 101 GLY A O 1
ATOM 810 N N . SER A 1 102 ? -7.215 8.938 -1.271 1 94.75 102 SER A N 1
ATOM 811 C CA . SER A 1 102 ? -6.051 9.367 -0.5 1 94.75 102 SER A CA 1
ATOM 812 C C . SER A 1 102 ? -4.797 9.414 -1.366 1 94.75 102 SER A C 1
ATOM 814 O O . SER A 1 102 ? -4.586 8.539 -2.209 1 94.75 102 SER A O 1
ATOM 816 N N . THR A 1 103 ? -3.939 10.422 -1.041 1 95.31 103 THR A N 1
ATOM 817 C CA . THR A 1 103 ? -2.641 10.562 -1.694 1 95.31 103 THR A CA 1
ATOM 818 C C . THR A 1 103 ? -1.516 10.578 -0.664 1 95.31 103 THR A C 1
ATOM 820 O O . THR A 1 103 ? -0.392 10.977 -0.971 1 95.31 103 THR A O 1
ATOM 823 N N . CYS A 1 104 ? -1.808 10.172 0.475 1 97.31 104 CYS A N 1
ATOM 824 C CA . CYS A 1 104 ? -0.883 10.336 1.591 1 97.31 104 CYS A CA 1
ATOM 825 C C . CYS A 1 104 ? 0.44 9.633 1.312 1 97.31 104 CYS A C 1
ATOM 827 O O . CYS A 1 104 ? 1.509 10.219 1.489 1 97.31 104 CYS A O 1
ATOM 829 N N . TRP A 1 105 ? 0.392 8.398 0.85 1 97 105 TRP A N 1
ATOM 830 C CA . TRP A 1 105 ? 1.61 7.645 0.575 1 97 105 TRP A CA 1
ATOM 831 C C . TRP A 1 105 ? 2.449 8.336 -0.496 1 97 105 TRP A C 1
ATOM 833 O O . TRP A 1 105 ? 3.639 8.586 -0.296 1 97 105 TRP A O 1
ATOM 843 N N . ILE A 1 106 ? 1.798 8.648 -1.557 1 95.19 106 ILE A N 1
ATOM 844 C CA . ILE A 1 106 ? 2.51 9.219 -2.697 1 95.19 106 ILE A CA 1
ATOM 845 C C . ILE A 1 106 ? 3.031 10.609 -2.342 1 95.19 106 ILE A C 1
ATOM 847 O O . ILE A 1 106 ? 4.184 10.938 -2.637 1 95.19 106 ILE A O 1
ATOM 851 N N . ASP A 1 107 ? 2.205 11.367 -1.695 1 94.06 107 ASP A N 1
ATOM 852 C CA . ASP A 1 107 ? 2.605 12.727 -1.365 1 94.06 107 ASP A CA 1
ATOM 853 C C . ASP A 1 107 ? 3.838 12.734 -0.464 1 94.06 107 ASP A C 1
ATOM 855 O O . ASP A 1 107 ? 4.781 13.492 -0.699 1 94.06 107 ASP A O 1
ATOM 859 N N . TRP A 1 108 ? 3.838 11.906 0.529 1 95.38 108 TRP A N 1
ATOM 860 C CA . TRP A 1 108 ? 4.957 11.836 1.465 1 95.38 108 TRP A CA 1
ATOM 861 C C . TRP A 1 108 ? 6.25 11.469 0.743 1 95.38 108 TRP A C 1
ATOM 863 O O . TRP A 1 108 ? 7.32 11.969 1.084 1 95.38 108 TRP A O 1
ATOM 873 N N . HIS A 1 109 ? 6.168 10.648 -0.253 1 93.69 109 HIS A N 1
ATOM 874 C CA . HIS A 1 109 ? 7.367 10.047 -0.824 1 93.69 109 HIS A CA 1
ATOM 875 C C . HIS A 1 109 ? 7.75 10.727 -2.135 1 93.69 109 HIS A C 1
ATOM 877 O O . HIS A 1 109 ? 8.734 10.336 -2.771 1 93.69 109 HIS A O 1
ATOM 883 N N . THR A 1 110 ? 7.012 11.719 -2.576 1 91.31 110 THR A N 1
ATOM 884 C CA . THR A 1 110 ? 7.371 12.312 -3.859 1 91.31 110 THR A CA 1
ATOM 885 C C . THR A 1 110 ? 7.391 13.836 -3.76 1 91.31 110 THR A C 1
ATOM 887 O O . THR A 1 110 ? 7.91 14.516 -4.648 1 91.31 110 THR A O 1
ATOM 890 N N . LYS A 1 111 ? 6.848 14.391 -2.658 1 90.56 111 LYS A N 1
ATOM 891 C CA . LYS A 1 111 ? 6.73 15.844 -2.559 1 90.56 111 LYS A CA 1
ATOM 892 C C . LYS A 1 111 ? 7.52 16.375 -1.368 1 90.56 111 LYS A C 1
ATOM 894 O O . LYS A 1 111 ? 7.531 15.773 -0.297 1 90.56 111 LYS A O 1
ATOM 899 N N . VAL A 1 112 ? 8.18 17.469 -1.58 1 87.94 112 VAL A N 1
ATOM 900 C CA . VAL A 1 112 ? 8.805 18.188 -0.472 1 87.94 112 VAL A CA 1
ATOM 901 C C . VAL A 1 112 ? 7.719 18.75 0.453 1 87.94 112 VAL A C 1
ATOM 903 O O . VAL A 1 112 ? 7.797 18.578 1.674 1 87.94 112 VAL A O 1
ATOM 906 N N . GLN A 1 113 ? 6.676 19.375 -0.193 1 90.62 113 GLN A N 1
ATOM 907 C CA . GLN A 1 113 ? 5.504 19.828 0.545 1 90.62 113 GLN A CA 1
ATOM 908 C C . GLN A 1 113 ? 4.367 18.812 0.463 1 90.62 113 GLN A C 1
ATOM 910 O O . GLN A 1 113 ? 3.389 19.031 -0.255 1 90.62 113 GLN A O 1
ATOM 915 N N . PHE A 1 114 ? 4.426 17.766 1.271 1 92.62 114 PHE A N 1
ATOM 916 C CA . PHE A 1 114 ? 3.557 16.609 1.143 1 92.62 114 PHE A CA 1
ATOM 917 C C . PHE A 1 114 ? 2.145 16.922 1.614 1 92.62 114 PHE A C 1
ATOM 919 O O . PHE A 1 114 ? 1.204 16.188 1.333 1 92.62 114 PHE A O 1
ATOM 926 N N . TRP A 1 115 ? 1.929 18.094 2.303 1 92.5 115 TRP A N 1
ATOM 927 C CA . TRP A 1 115 ? 0.628 18.422 2.881 1 92.5 115 TRP A CA 1
ATOM 928 C C . TRP A 1 115 ? -0.21 19.25 1.91 1 92.5 115 TRP A C 1
ATOM 930 O O . TRP A 1 115 ? -1.389 19.5 2.162 1 92.5 115 TRP A O 1
ATOM 940 N N . ARG A 1 116 ? 0.575 19.625 0.88 1 87.38 116 ARG A N 1
ATOM 941 C CA . ARG A 1 116 ? -0.136 20.469 -0.086 1 87.38 116 ARG A CA 1
ATOM 942 C C . ARG A 1 116 ? -0.85 19.609 -1.126 1 87.38 116 ARG A C 1
ATOM 944 O O . ARG A 1 116 ? -0.391 18.516 -1.455 1 87.38 116 ARG A O 1
ATOM 951 N N . MET B 1 1 ? 32.094 -56.375 -70.75 1 27 1 MET B N 1
ATOM 952 C CA . MET B 1 1 ? 32.625 -55.562 -69.688 1 27 1 MET B CA 1
ATOM 953 C C . MET B 1 1 ? 31.516 -54.875 -68.875 1 27 1 MET B C 1
ATOM 955 O O . MET B 1 1 ? 31.641 -53.719 -68.5 1 27 1 MET B O 1
ATOM 959 N N . SER B 1 2 ? 30.438 -55.469 -68.25 1 28.14 2 SER B N 1
ATOM 960 C CA . SER B 1 2 ? 29.156 -54.812 -68.125 1 28.14 2 SER B CA 1
ATOM 961 C C . SER B 1 2 ? 29.109 -53.969 -66.812 1 28.14 2 SER B C 1
ATOM 963 O O . SER B 1 2 ? 29.547 -54.406 -65.75 1 28.14 2 SER B O 1
ATOM 965 N N . PHE B 1 3 ? 29.078 -52.688 -66.75 1 27.2 3 PHE B N 1
ATOM 966 C CA . PHE B 1 3 ? 29.484 -51.625 -65.812 1 27.2 3 PHE B CA 1
ATOM 967 C C . PHE B 1 3 ? 28.594 -51.594 -64.562 1 27.2 3 PHE B C 1
ATOM 969 O O . PHE B 1 3 ? 28.859 -50.844 -63.625 1 27.2 3 PHE B O 1
ATOM 976 N N . ARG B 1 4 ? 27.484 -52.219 -64.438 1 33.47 4 ARG B N 1
ATOM 977 C CA . ARG B 1 4 ? 26.453 -51.781 -63.469 1 33.47 4 ARG B CA 1
ATOM 978 C C . ARG B 1 4 ? 26.859 -52.094 -62.031 1 33.47 4 ARG B C 1
ATOM 980 O O . ARG B 1 4 ? 26.375 -53.062 -61.438 1 33.47 4 ARG B O 1
ATOM 987 N N . GLN B 1 5 ? 28.094 -52.219 -61.5 1 27.03 5 GLN B N 1
ATOM 988 C CA . GLN B 1 5 ? 28.641 -52.688 -60.25 1 27.03 5 GLN B CA 1
ATOM 989 C C . GLN B 1 5 ? 28.172 -51.812 -59.094 1 27.03 5 GLN B C 1
ATOM 991 O O . GLN B 1 5 ? 28.234 -52.219 -57.938 1 27.03 5 GLN B O 1
ATOM 996 N N . PHE B 1 6 ? 27.922 -50.469 -59.219 1 24.17 6 PHE B N 1
ATOM 997 C CA . PHE B 1 6 ? 28.547 -49.562 -58.25 1 24.17 6 PHE B CA 1
ATOM 998 C C . PHE B 1 6 ? 27.797 -49.562 -56.938 1 24.17 6 PHE B C 1
ATOM 1000 O O . PHE B 1 6 ? 28.406 -49.656 -55.875 1 24.17 6 PHE B O 1
ATOM 1007 N N . MET B 1 7 ? 26.469 -49.062 -56.625 1 25.27 7 MET B N 1
ATOM 1008 C CA . MET B 1 7 ? 26.172 -47.906 -55.75 1 25.27 7 MET B CA 1
ATOM 1009 C C . MET B 1 7 ? 25.781 -48.406 -54.344 1 25.27 7 MET B C 1
ATOM 1011 O O . MET B 1 7 ? 25.359 -47.594 -53.5 1 25.27 7 MET B O 1
ATOM 1015 N N . ASP B 1 8 ? 25.797 -49.625 -53.844 1 30.44 8 ASP B N 1
ATOM 1016 C CA . ASP B 1 8 ? 24.906 -49.969 -52.75 1 30.44 8 ASP B CA 1
ATOM 1017 C C . ASP B 1 8 ? 25.406 -49.406 -51.438 1 30.44 8 ASP B C 1
ATOM 1019 O O . ASP B 1 8 ? 25.094 -49.938 -50.375 1 30.44 8 ASP B O 1
ATOM 1023 N N . GLN B 1 9 ? 26.25 -48.312 -51.406 1 25.97 9 GLN B N 1
ATOM 1024 C CA . GLN B 1 9 ? 26.984 -48.219 -50.156 1 25.97 9 GLN B CA 1
ATOM 1025 C C . GLN B 1 9 ? 26.031 -48.062 -48.969 1 25.97 9 GLN B C 1
ATOM 1027 O O . GLN B 1 9 ? 24.812 -48.125 -49.125 1 25.97 9 GLN B O 1
ATOM 1032 N N . TYR B 1 10 ? 26.312 -47 -47.938 1 26.84 10 TYR B N 1
ATOM 1033 C CA . TYR B 1 10 ? 26.688 -46.75 -46.531 1 26.84 10 TYR B CA 1
ATOM 1034 C C . TYR B 1 10 ? 25.484 -46.312 -45.719 1 26.84 10 TYR B C 1
ATOM 1036 O O . TYR B 1 10 ? 25.578 -46.156 -44.5 1 26.84 10 TYR B O 1
ATOM 1044 N N . SER B 1 11 ? 24.25 -46 -46.156 1 28.09 11 SER B N 1
ATOM 1045 C CA . SER B 1 11 ? 23.641 -44.938 -45.344 1 28.09 11 SER B CA 1
ATOM 1046 C C . SER B 1 11 ? 23.156 -45.469 -44 1 28.09 11 SER B C 1
ATOM 1048 O O . SER B 1 11 ? 22.219 -46.25 -43.938 1 28.09 11 SER B O 1
ATOM 1050 N N . LEU B 1 12 ? 24.016 -45.906 -43.062 1 27.5 12 LEU B N 1
ATOM 1051 C CA . LEU B 1 12 ? 23.625 -46.312 -41.688 1 27.5 12 LEU B CA 1
ATOM 1052 C C . LEU B 1 12 ? 22.812 -45.219 -41.031 1 27.5 12 LEU B C 1
ATOM 1054 O O . LEU B 1 12 ? 23.172 -44.031 -41.062 1 27.5 12 LEU B O 1
ATOM 1058 N N . LYS B 1 13 ? 21.469 -45.438 -40.656 1 29.19 13 LYS B N 1
ATOM 1059 C CA . LYS B 1 13 ? 20.359 -44.75 -40 1 29.19 13 LYS B CA 1
ATOM 1060 C C . LYS B 1 13 ? 20.719 -44.344 -38.562 1 29.19 13 LYS B C 1
ATOM 1062 O O . LYS B 1 13 ? 20.766 -45.188 -37.688 1 29.19 13 LYS B O 1
ATOM 1067 N N . LEU B 1 14 ? 21.828 -43.594 -38.219 1 28.05 14 LEU B N 1
ATOM 1068 C CA . LEU B 1 14 ? 22 -43.031 -36.875 1 28.05 14 LEU B CA 1
ATOM 1069 C C . LEU B 1 14 ? 20.75 -42.25 -36.469 1 28.05 14 LEU B C 1
ATOM 1071 O O . LEU B 1 14 ? 20.531 -41.125 -36.906 1 28.05 14 LEU B O 1
ATOM 1075 N N . VAL B 1 15 ? 19.562 -42.688 -36.438 1 27.83 15 VAL B N 1
ATOM 1076 C CA . VAL B 1 15 ? 18.344 -42 -35.969 1 27.83 15 VAL B CA 1
ATOM 1077 C C . VAL B 1 15 ? 18.484 -41.656 -34.5 1 27.83 15 VAL B C 1
ATOM 1079 O O . VAL B 1 15 ? 18.359 -42.531 -33.625 1 27.83 15 VAL B O 1
ATOM 1082 N N . GLY B 1 16 ? 19.578 -41.062 -33.969 1 30.12 16 GLY B N 1
ATOM 1083 C CA . GLY B 1 16 ? 19.594 -40.656 -32.594 1 30.12 16 GLY B CA 1
ATOM 1084 C C . GLY B 1 16 ? 18.391 -39.844 -32.188 1 30.12 16 GLY B C 1
ATOM 1085 O O . GLY B 1 16 ? 17.781 -39.156 -33 1 30.12 16 GLY B O 1
ATOM 1086 N N . GLY B 1 17 ? 17.469 -40.281 -31.312 1 31.25 17 GLY B N 1
ATOM 1087 C CA . GLY B 1 17 ? 16.328 -39.688 -30.641 1 31.25 17 GLY B CA 1
ATOM 1088 C C . GLY B 1 17 ? 16.641 -38.344 -30.016 1 31.25 17 GLY B C 1
ATOM 1089 O O . GLY B 1 17 ? 17.422 -38.281 -29.062 1 31.25 17 GLY B O 1
ATOM 1090 N N . PHE B 1 18 ? 16.891 -37.281 -30.719 1 31.22 18 PHE B N 1
ATOM 1091 C CA . PHE B 1 18 ? 16.938 -35.906 -30.219 1 31.22 18 PHE B CA 1
ATOM 1092 C C . PHE B 1 18 ? 15.734 -35.594 -29.328 1 31.22 18 PHE B C 1
ATOM 1094 O O . PHE B 1 18 ? 14.609 -35.469 -29.828 1 31.22 18 PHE B O 1
ATOM 1101 N N . ARG B 1 19 ? 15.547 -36.312 -28.219 1 32.84 19 ARG B N 1
ATOM 1102 C CA . ARG B 1 19 ? 14.594 -35.781 -27.234 1 32.84 19 ARG B CA 1
ATOM 1103 C C . ARG B 1 19 ? 14.82 -34.312 -26.984 1 32.84 19 ARG B C 1
ATOM 1105 O O . ARG B 1 19 ? 15.945 -33.875 -26.719 1 32.84 19 ARG B O 1
ATOM 1112 N N . SER B 1 20 ? 14.195 -33.469 -27.781 1 33.56 20 SER B N 1
ATOM 1113 C CA . SER B 1 20 ? 14.117 -32.062 -27.469 1 33.56 20 SER B CA 1
ATOM 1114 C C . SER B 1 20 ? 13.938 -31.828 -25.969 1 33.56 20 SER B C 1
ATOM 1116 O O . SER B 1 20 ? 12.992 -32.344 -25.359 1 33.56 20 SER B O 1
ATOM 1118 N N . ASN B 1 21 ? 14.93 -31.922 -25.156 1 31.69 21 ASN B N 1
ATOM 1119 C CA . ASN B 1 21 ? 14.883 -31.344 -23.828 1 31.69 21 ASN B CA 1
ATOM 1120 C C . ASN B 1 21 ? 14.102 -30.031 -23.812 1 31.69 21 ASN B C 1
ATOM 1122 O O . ASN B 1 21 ? 14.492 -29.062 -24.469 1 31.69 21 ASN B O 1
ATOM 1126 N N . ALA B 1 22 ? 12.82 -30.031 -23.844 1 34 22 ALA B N 1
ATOM 1127 C CA . ALA B 1 22 ? 12.062 -28.844 -23.453 1 34 22 ALA B CA 1
ATOM 1128 C C . ALA B 1 22 ? 12.734 -28.125 -22.281 1 34 22 ALA B C 1
ATOM 1130 O O . ALA B 1 22 ? 12.742 -28.625 -21.156 1 34 22 ALA B O 1
ATOM 1131 N N . LEU B 1 23 ? 13.867 -27.578 -22.453 1 33.94 23 LEU B N 1
ATOM 1132 C CA . LEU B 1 23 ? 14.289 -26.578 -21.469 1 33.94 23 LEU B CA 1
ATOM 1133 C C . LEU B 1 23 ? 13.102 -25.797 -20.938 1 33.94 23 LEU B C 1
ATOM 1135 O O . LEU B 1 23 ? 12.32 -25.234 -21.703 1 33.94 23 LEU B O 1
ATOM 1139 N N . ASN B 1 24 ? 12.406 -26.25 -19.984 1 33.44 24 ASN B N 1
ATOM 1140 C CA . ASN B 1 24 ? 11.508 -25.406 -19.188 1 33.44 24 ASN B CA 1
ATOM 1141 C C . ASN B 1 24 ? 11.992 -23.969 -19.141 1 33.44 24 ASN B C 1
ATOM 1143 O O . ASN B 1 24 ? 13.008 -23.672 -18.516 1 33.44 24 ASN B O 1
ATOM 1147 N N . ARG B 1 25 ? 12.055 -23.219 -20.188 1 35.94 25 ARG B N 1
ATOM 1148 C CA . ARG B 1 25 ? 12.219 -21.766 -20.125 1 35.94 25 ARG B CA 1
ATOM 1149 C C . ARG B 1 25 ? 11.469 -21.188 -18.938 1 35.94 25 ARG B C 1
ATOM 1151 O O . ARG B 1 25 ? 10.242 -21.109 -18.938 1 35.94 25 ARG B O 1
ATOM 1158 N N . GLN B 1 26 ? 11.922 -21.328 -17.797 1 39.78 26 GLN B N 1
ATOM 1159 C CA . GLN B 1 26 ? 11.43 -20.406 -16.781 1 39.78 26 GLN B CA 1
ATOM 1160 C C . GLN B 1 26 ? 11.117 -19.031 -17.375 1 39.78 26 GLN B C 1
ATOM 1162 O O . GLN B 1 26 ? 12.023 -18.312 -17.781 1 39.78 26 GLN B O 1
ATOM 1167 N N . SER B 1 27 ? 10.156 -18.906 -18.188 1 40.47 27 SER B N 1
ATOM 1168 C CA . SER B 1 27 ? 9.688 -17.625 -18.672 1 40.47 27 SER B CA 1
ATOM 1169 C C . SER B 1 27 ? 9.945 -16.5 -17.672 1 40.47 27 SER B C 1
ATOM 1171 O O . SER B 1 27 ? 9.297 -16.453 -16.625 1 40.47 27 SER B O 1
ATOM 1173 N N . LEU B 1 28 ? 11.203 -16.172 -17.359 1 45.5 28 LEU B N 1
ATOM 1174 C CA . LEU B 1 28 ? 11.406 -14.891 -16.688 1 45.5 28 LEU B CA 1
ATOM 1175 C C . LEU B 1 28 ? 10.352 -13.883 -17.125 1 45.5 28 LEU B C 1
ATOM 1177 O O . LEU B 1 28 ? 10.188 -13.625 -18.312 1 45.5 28 LEU B O 1
ATOM 1181 N N . ASN B 1 29 ? 9.273 -13.875 -16.453 1 50.59 29 ASN B N 1
ATOM 1182 C CA . ASN B 1 29 ? 8.281 -12.859 -16.766 1 50.59 29 ASN B CA 1
ATOM 1183 C C . ASN B 1 29 ? 8.914 -11.484 -16.969 1 50.59 29 ASN B C 1
ATOM 1185 O O . ASN B 1 29 ? 9.391 -10.875 -16 1 50.59 29 ASN B O 1
ATOM 1189 N N . PRO B 1 30 ? 9.383 -11.211 -18.172 1 53.38 30 PRO B N 1
ATOM 1190 C CA . PRO B 1 30 ? 9.953 -9.891 -18.469 1 53.38 30 PRO B CA 1
ATOM 1191 C C . PRO B 1 30 ? 9.297 -8.773 -17.656 1 53.38 30 PRO B C 1
ATOM 1193 O O . PRO B 1 30 ? 9.961 -7.805 -17.281 1 53.38 30 PRO B O 1
ATOM 1196 N N . GLU B 1 31 ? 8.086 -8.945 -17.391 1 57.94 31 GLU B N 1
ATOM 1197 C CA . GLU B 1 31 ? 7.375 -7.906 -16.641 1 57.94 31 GLU B CA 1
ATOM 1198 C C . GLU B 1 31 ? 7.887 -7.812 -15.203 1 57.94 31 GLU B C 1
ATOM 1200 O O . GLU B 1 31 ? 8.047 -6.715 -14.672 1 57.94 31 GLU B O 1
ATOM 1205 N N . ALA B 1 32 ? 8.242 -9.031 -14.703 1 57.88 32 ALA B N 1
ATOM 1206 C CA . ALA B 1 32 ? 8.758 -9.016 -13.336 1 57.88 32 ALA B CA 1
ATOM 1207 C C . ALA B 1 32 ? 10.117 -8.32 -13.273 1 57.88 32 ALA B C 1
ATOM 1209 O O . ALA B 1 32 ? 10.398 -7.562 -12.344 1 57.88 32 ALA B O 1
ATOM 1210 N N . ASP B 1 33 ? 10.867 -8.562 -14.328 1 58.78 33 ASP B N 1
ATOM 1211 C CA . ASP B 1 33 ? 12.172 -7.91 -14.367 1 58.78 33 ASP B CA 1
ATOM 1212 C C . ASP B 1 33 ? 12.031 -6.391 -14.414 1 58.78 33 ASP B C 1
ATOM 1214 O O . ASP B 1 33 ? 12.781 -5.668 -13.766 1 58.78 33 ASP B O 1
ATOM 1218 N N . ALA B 1 34 ? 11.133 -5.957 -15.195 1 58.88 34 ALA B N 1
ATOM 1219 C CA . ALA B 1 34 ? 10.914 -4.516 -15.336 1 58.88 34 ALA B CA 1
ATOM 1220 C C . ALA B 1 34 ? 10.461 -3.904 -14.008 1 58.88 34 ALA B C 1
ATOM 1222 O O . ALA B 1 34 ? 10.734 -2.734 -13.734 1 58.88 34 ALA B O 1
ATOM 1223 N N . CYS B 1 35 ? 9.859 -4.734 -13.234 1 62.78 35 CYS B N 1
ATOM 1224 C CA . CYS B 1 35 ? 9.297 -4.23 -11.992 1 62.78 35 CYS B CA 1
ATOM 1225 C C . CYS B 1 35 ? 10.391 -3.98 -10.961 1 62.78 35 CYS B C 1
ATOM 1227 O O . CYS B 1 35 ? 10.18 -3.244 -9.992 1 62.78 35 CYS B O 1
ATOM 1229 N N . LEU B 1 36 ? 11.523 -4.48 -11.242 1 71.44 36 LEU B N 1
ATOM 1230 C CA . LEU B 1 36 ? 12.648 -4.258 -10.336 1 71.44 36 LEU B CA 1
ATOM 1231 C C . LEU B 1 36 ? 13.391 -2.973 -10.695 1 71.44 36 LEU B C 1
ATOM 1233 O O . LEU B 1 36 ? 14.242 -2.51 -9.938 1 71.44 36 LEU B O 1
ATOM 1237 N N . LEU B 1 37 ? 12.914 -2.453 -11.828 1 68.44 37 LEU B N 1
ATOM 1238 C CA . LEU B 1 37 ? 13.508 -1.192 -12.258 1 68.44 37 LEU B CA 1
ATOM 1239 C C . LEU B 1 37 ? 12.695 -0.008 -11.75 1 68.44 37 LEU B C 1
ATOM 1241 O O . LEU B 1 37 ? 11.477 -0.114 -11.586 1 68.44 37 LEU B O 1
ATOM 1245 N N . ASN B 1 38 ? 13.359 1.127 -11.523 1 73.38 38 ASN B N 1
ATOM 1246 C CA . ASN B 1 38 ? 12.727 2.381 -11.125 1 73.38 38 ASN B CA 1
ATOM 1247 C C . ASN B 1 38 ? 11.781 2.18 -9.945 1 73.38 38 ASN B C 1
ATOM 1249 O O . ASN B 1 38 ? 10.648 2.664 -9.969 1 73.38 38 ASN B O 1
ATOM 1253 N N . VAL B 1 39 ? 12.195 1.304 -9.008 1 73.5 39 VAL B N 1
ATOM 1254 C CA . VAL B 1 39 ? 11.359 0.885 -7.887 1 73.5 39 VAL B CA 1
ATOM 1255 C C . VAL B 1 39 ? 10.781 2.111 -7.191 1 73.5 39 VAL B C 1
ATOM 1257 O O . VAL B 1 39 ? 9.672 2.055 -6.641 1 73.5 39 VAL B O 1
ATOM 1260 N N . GLY B 1 40 ? 11.367 3.25 -7.371 1 79.69 40 GLY B N 1
ATOM 1261 C CA . GLY B 1 40 ? 10.883 4.484 -6.77 1 79.69 40 GLY B CA 1
ATOM 1262 C C . GLY B 1 40 ? 9.617 5.008 -7.414 1 79.69 40 GLY B C 1
ATOM 1263 O O . GLY B 1 40 ? 8.938 5.871 -6.855 1 79.69 40 GLY B O 1
ATOM 1264 N N . LEU B 1 41 ? 9.281 4.465 -8.539 1 86.88 41 LEU B N 1
ATOM 1265 C CA . LEU B 1 41 ? 8.094 4.898 -9.266 1 86.88 41 LEU B CA 1
ATOM 1266 C C . LEU B 1 41 ? 6.902 4.004 -8.945 1 86.88 41 LEU B C 1
ATOM 1268 O O . LEU B 1 41 ? 5.773 4.305 -9.344 1 86.88 41 LEU B O 1
ATOM 1272 N N . HIS B 1 42 ? 7.102 2.932 -8.211 1 92.75 42 HIS B N 1
ATOM 1273 C CA . HIS B 1 42 ? 6.066 1.964 -7.871 1 92.75 42 HIS B CA 1
ATOM 1274 C C . HIS B 1 42 ? 5.355 2.346 -6.578 1 92.75 42 HIS B C 1
ATOM 1276 O O . HIS B 1 42 ? 5.809 1.993 -5.484 1 92.75 42 HIS B O 1
ATOM 1282 N N . HIS B 1 43 ? 4.285 3.131 -6.746 1 95.44 43 HIS B N 1
ATOM 1283 C CA . HIS B 1 43 ? 3.496 3.547 -5.59 1 95.44 43 HIS B CA 1
ATOM 1284 C C . HIS B 1 43 ? 2.16 2.814 -5.543 1 95.44 43 HIS B C 1
ATOM 1286 O O . HIS B 1 43 ? 1.525 2.602 -6.578 1 95.44 43 HIS B O 1
ATOM 1292 N N . PRO B 1 44 ? 1.785 2.396 -4.293 1 97 44 PRO B N 1
ATOM 1293 C CA . PRO B 1 44 ? 0.459 1.794 -4.137 1 97 44 PRO B CA 1
ATOM 1294 C C . PRO B 1 44 ? -0.666 2.826 -4.168 1 97 44 PRO B C 1
ATOM 1296 O O . PRO B 1 44 ? -0.561 3.877 -3.529 1 97 44 PRO B O 1
ATOM 1299 N N . ILE B 1 45 ? -1.731 2.572 -4.914 1 96.5 45 ILE B N 1
ATOM 1300 C CA . ILE B 1 45 ? -2.902 3.443 -4.93 1 96.5 45 ILE B CA 1
ATOM 1301 C C . ILE B 1 45 ? -4.172 2.598 -4.961 1 96.5 45 ILE B C 1
ATOM 1303 O O . ILE B 1 45 ? -4.137 1.425 -5.336 1 96.5 45 ILE B O 1
ATOM 1307 N N . ILE B 1 46 ? -5.188 3.121 -4.434 1 96.38 46 ILE B N 1
ATOM 1308 C CA . ILE B 1 46 ? -6.535 2.6 -4.637 1 96.38 46 ILE B CA 1
ATOM 1309 C C . ILE B 1 46 ? -7.348 3.586 -5.473 1 96.38 46 ILE B C 1
ATOM 1311 O O . ILE B 1 46 ? -7.523 4.742 -5.082 1 96.38 46 ILE B O 1
ATOM 1315 N N . LEU B 1 47 ? -7.766 3.148 -6.59 1 94.06 47 LEU B N 1
ATOM 1316 C CA . LEU B 1 47 ? -8.469 4.023 -7.523 1 94.06 47 LEU B CA 1
ATOM 1317 C C . LEU B 1 47 ? -9.867 4.355 -7.016 1 94.06 47 LEU B C 1
ATOM 1319 O O . LEU B 1 47 ? -10.555 3.488 -6.469 1 94.06 47 LEU B O 1
ATOM 1323 N N . GLN B 1 48 ? -10.273 5.562 -7.188 1 89.62 48 GLN B N 1
ATOM 1324 C CA . GLN B 1 48 ? -11.555 6.062 -6.703 1 89.62 48 GLN B CA 1
ATOM 1325 C C . GLN B 1 48 ? -12.719 5.332 -7.367 1 89.62 48 GLN B C 1
ATOM 1327 O O . GLN B 1 48 ? -13.672 4.922 -6.691 1 89.62 48 GLN B O 1
ATOM 1332 N N . ASP B 1 49 ? -12.695 5.156 -8.672 1 85.69 49 ASP B N 1
ATOM 1333 C CA . ASP B 1 49 ? -13.836 4.633 -9.414 1 85.69 49 ASP B CA 1
ATOM 1334 C C . ASP B 1 49 ? -13.586 3.195 -9.859 1 85.69 49 ASP B C 1
ATOM 1336 O O . ASP B 1 49 ? -14.328 2.654 -10.68 1 85.69 49 ASP B O 1
ATOM 1340 N N . ASP B 1 50 ? -12.555 2.684 -9.273 1 80.94 50 ASP B N 1
ATOM 1341 C CA .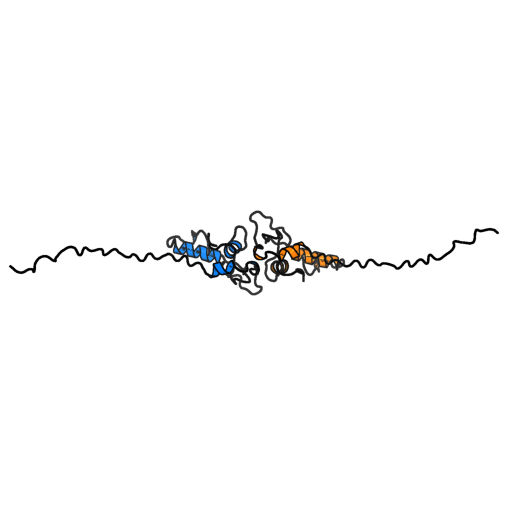 ASP B 1 50 ? -12.219 1.346 -9.75 1 80.94 50 ASP B CA 1
ATOM 1342 C C . ASP B 1 50 ? -13.055 0.284 -9.047 1 80.94 50 ASP B C 1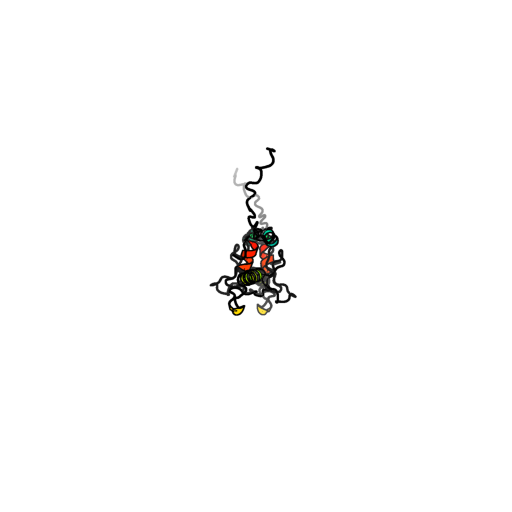
ATOM 1344 O O . ASP B 1 50 ? -13.57 0.52 -7.949 1 80.94 50 ASP B O 1
ATOM 1348 N N . SER B 1 51 ? -13.289 -0.762 -9.82 1 80.25 51 SER B N 1
ATOM 1349 C CA . SER B 1 51 ? -13.922 -1.92 -9.203 1 80.25 51 SER B CA 1
ATOM 1350 C C . SER B 1 51 ? -13.008 -2.559 -8.156 1 80.2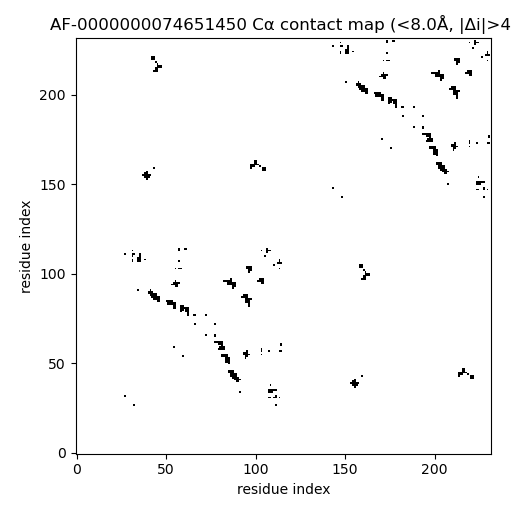5 51 SER B C 1
ATOM 1352 O O . SER B 1 51 ? -11.812 -2.266 -8.109 1 80.25 51 SER B O 1
ATOM 1354 N N . THR B 1 52 ? -13.477 -3.141 -7.086 1 78.12 52 THR B N 1
ATOM 1355 C CA . THR B 1 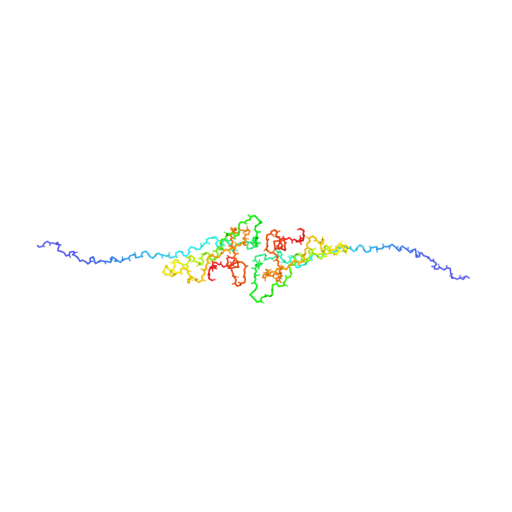52 ? -12.703 -3.863 -6.082 1 78.12 52 THR B CA 1
ATOM 1356 C C . THR B 1 52 ? -12.469 -5.309 -6.516 1 78.12 52 THR B C 1
ATOM 1358 O O . THR B 1 52 ? -12 -6.133 -5.727 1 78.12 52 THR B O 1
ATOM 1361 N N . ASN B 1 53 ? -12.578 -5.488 -7.848 1 86.69 53 ASN B N 1
ATOM 1362 C CA . ASN B 1 53 ? -12.594 -6.883 -8.281 1 86.69 53 ASN B CA 1
ATOM 1363 C C . ASN B 1 53 ? -11.352 -7.227 -9.102 1 86.69 53 ASN B C 1
ATOM 1365 O O . ASN B 1 53 ? -11.445 -7.926 -10.109 1 86.69 53 ASN B O 1
ATOM 1369 N N . HIS B 1 54 ? -10.266 -6.848 -8.703 1 96.25 54 HIS B N 1
ATOM 1370 C CA . HIS B 1 54 ? -9.016 -7.191 -9.367 1 96.25 54 HIS B CA 1
ATOM 1371 C C . HIS B 1 54 ? -8.25 -8.258 -8.594 1 96.25 54 HIS B C 1
ATOM 1373 O O . HIS B 1 54 ? -8.328 -8.312 -7.363 1 96.25 54 HIS B O 1
ATOM 1379 N N . VAL B 1 55 ? -7.586 -9.125 -9.375 1 97.12 55 VAL B N 1
ATOM 1380 C CA . VAL B 1 55 ? -6.879 -10.234 -8.734 1 97.12 55 VAL B CA 1
ATOM 1381 C C . VAL B 1 55 ? -5.418 -9.844 -8.508 1 97.12 55 VAL B C 1
ATOM 1383 O O . VAL B 1 55 ? -4.789 -9.234 -9.375 1 97.12 55 VAL B O 1
ATOM 1386 N N . CYS B 1 56 ? -4.934 -10.211 -7.402 1 97.81 56 CYS B N 1
ATOM 1387 C CA . CYS B 1 56 ? -3.52 -10.031 -7.094 1 97.81 56 CYS B CA 1
ATOM 1388 C C . CYS B 1 56 ? -2.646 -10.828 -8.055 1 97.81 56 CYS B C 1
ATOM 1390 O O . CYS B 1 56 ? -2.82 -12.039 -8.203 1 97.81 56 CYS B O 1
ATOM 1392 N N . ALA B 1 57 ? -1.72 -10.148 -8.641 1 97.31 57 ALA B N 1
ATOM 1393 C CA . ALA B 1 57 ? -0.87 -10.773 -9.648 1 97.31 57 ALA B CA 1
ATOM 1394 C C . ALA B 1 57 ? -0.039 -11.906 -9.047 1 97.31 57 ALA B C 1
ATOM 1396 O O . ALA B 1 57 ? 0.175 -12.938 -9.688 1 97.31 57 ALA B O 1
ATOM 1397 N N . VAL B 1 58 ? 0.397 -11.75 -7.789 1 97.69 58 VAL B N 1
ATOM 1398 C CA . VAL B 1 58 ? 1.252 -12.75 -7.152 1 97.69 58 VAL B CA 1
ATOM 1399 C C . VAL B 1 58 ? 0.417 -13.961 -6.738 1 97.69 58 VAL B C 1
ATOM 1401 O O . VAL B 1 58 ? 0.781 -15.102 -7.027 1 97.69 58 VAL B O 1
ATOM 1404 N N . CYS B 1 59 ? -0.649 -13.719 -6.125 1 97.75 59 CYS B N 1
ATOM 1405 C CA . CYS B 1 59 ? -1.529 -14.812 -5.719 1 97.75 59 CYS B CA 1
ATOM 1406 C C . CYS B 1 59 ? -2.006 -15.609 -6.926 1 97.75 59 CYS B C 1
ATOM 1408 O O . CYS B 1 59 ? -2.041 -16.844 -6.891 1 97.75 59 CYS B O 1
ATOM 1410 N N . SER B 1 60 ? -2.383 -14.875 -7.934 1 97.62 60 SER B N 1
ATOM 1411 C CA . SER B 1 60 ? -2.836 -15.523 -9.156 1 97.62 60 SER B CA 1
ATOM 1412 C C . SER B 1 60 ? -1.752 -16.422 -9.742 1 97.62 60 SER B C 1
ATOM 1414 O O . SER B 1 60 ? -2.027 -17.562 -10.141 1 97.62 60 SER B O 1
ATOM 1416 N N . TYR B 1 61 ? -0.577 -15.859 -9.828 1 97.06 61 TYR B N 1
ATOM 1417 C CA . TYR B 1 61 ? 0.533 -16.641 -10.367 1 97.06 61 TYR B CA 1
ATOM 1418 C C . TYR B 1 61 ? 0.772 -17.891 -9.547 1 97.06 61 TYR B C 1
ATOM 1420 O O . TYR B 1 61 ? 0.867 -19 -10.094 1 97.06 61 TYR B O 1
ATOM 1428 N N . LYS B 1 62 ? 0.849 -17.703 -8.219 1 97.44 62 LYS B N 1
ATOM 1429 C CA . LYS B 1 62 ? 1.087 -18.828 -7.336 1 97.44 62 LYS B CA 1
ATOM 1430 C C . LYS B 1 62 ? -0.018 -19.875 -7.477 1 97.44 62 LYS B C 1
ATOM 1432 O O . LYS B 1 62 ? 0.258 -21.078 -7.52 1 97.44 62 LYS B O 1
ATOM 1437 N N . TYR B 1 63 ? -1.193 -19.453 -7.504 1 97.94 63 TYR B N 1
ATOM 1438 C CA . TYR B 1 63 ? -2.354 -20.328 -7.672 1 97.94 63 TYR B CA 1
ATOM 1439 C C . TYR B 1 63 ? -2.242 -21.141 -8.953 1 97.94 63 TYR B C 1
ATOM 1441 O O . TYR B 1 63 ? -2.357 -22.359 -8.93 1 97.94 63 TYR B O 1
ATOM 1449 N N . ASN B 1 64 ? -1.977 -20.484 -10.062 1 97.31 64 ASN B N 1
ATOM 1450 C CA . ASN B 1 64 ? -1.924 -21.141 -11.367 1 97.31 64 ASN B CA 1
ATOM 1451 C C . ASN B 1 64 ? -0.729 -22.078 -11.469 1 97.31 64 ASN B C 1
ATOM 1453 O O . ASN B 1 64 ? -0.835 -23.172 -12.055 1 97.31 64 ASN B O 1
ATOM 1457 N N . LYS B 1 65 ? 0.332 -21.578 -10.945 1 96.94 65 LYS B N 1
ATOM 1458 C CA . LYS B 1 65 ? 1.507 -22.453 -10.945 1 96.94 65 LYS B CA 1
ATOM 1459 C C . LYS B 1 65 ? 1.226 -23.766 -10.219 1 96.94 65 LYS B C 1
ATOM 1461 O O . LYS B 1 65 ? 1.524 -24.844 -10.734 1 96.94 65 LYS B O 1
ATOM 1466 N N . PHE B 1 66 ? 0.725 -23.719 -9.047 1 97.62 66 PHE B N 1
ATOM 1467 C CA . PHE B 1 66 ? 0.388 -24.906 -8.273 1 97.62 66 PHE B CA 1
ATOM 1468 C C . PHE B 1 66 ? -0.611 -25.781 -9.023 1 97.62 66 PHE B C 1
ATOM 1470 O O . PHE B 1 66 ? -0.438 -26.984 -9.109 1 97.62 66 PHE B O 1
ATOM 1477 N N . LYS B 1 67 ? -1.655 -25.141 -9.492 1 97.5 67 LYS B N 1
ATOM 1478 C CA . LYS B 1 67 ? -2.693 -25.859 -10.227 1 97.5 67 LYS B CA 1
ATOM 1479 C C . LYS B 1 67 ? -2.098 -26.641 -11.391 1 97.5 67 LYS B C 1
ATOM 1481 O O . LYS B 1 67 ? -2.445 -27.812 -11.602 1 97.5 67 LYS B O 1
ATOM 1486 N N . ASN B 1 68 ? -1.249 -26.047 -12.195 1 97.31 68 ASN B N 1
ATOM 1487 C CA . ASN B 1 68 ? -0.617 -26.672 -13.352 1 97.31 68 ASN B CA 1
ATOM 1488 C C . ASN B 1 68 ? 0.296 -27.812 -12.93 1 97.31 68 ASN B C 1
ATOM 1490 O O . ASN B 1 68 ? 0.382 -28.844 -13.617 1 97.31 68 ASN B O 1
ATOM 1494 N N . GLU B 1 69 ? 0.92 -27.641 -11.82 1 97.06 69 GLU B N 1
ATOM 1495 C CA . GLU B 1 69 ? 1.865 -28.641 -11.336 1 97.06 69 GLU B CA 1
ATOM 1496 C C . GLU B 1 69 ? 1.149 -29.75 -10.57 1 97.06 69 GLU B C 1
ATOM 1498 O O . GLU B 1 69 ? 1.7 -30.828 -10.383 1 97.06 69 GLU B O 1
ATOM 1503 N N . ASN B 1 70 ? -0.051 -29.5 -10.086 1 97.5 70 ASN B N 1
ATOM 1504 C CA . ASN B 1 70 ? -0.84 -30.438 -9.297 1 97.5 70 ASN B CA 1
ATOM 1505 C C . ASN B 1 70 ? -2.277 -30.531 -9.797 1 97.5 70 ASN B C 1
ATOM 1507 O O . ASN B 1 70 ? -3.217 -30.188 -9.07 1 97.5 70 ASN B O 1
ATOM 1511 N N . PRO B 1 71 ? -2.492 -31.016 -10.961 1 96.75 71 PRO B N 1
ATOM 1512 C CA . PRO B 1 71 ? -3.801 -31 -11.617 1 96.75 71 PRO B CA 1
ATOM 1513 C C . PRO B 1 71 ? -4.844 -31.828 -10.875 1 96.75 71 PRO B C 1
ATOM 1515 O O . PRO B 1 71 ? -6.047 -31.625 -11.055 1 96.75 71 PRO B O 1
ATOM 1518 N N . ASN B 1 72 ? -4.523 -32.719 -10.039 1 97.44 72 ASN B N 1
ATOM 1519 C CA . ASN B 1 72 ? -5.461 -33.625 -9.383 1 97.44 72 ASN B CA 1
ATOM 1520 C C . ASN B 1 72 ? -5.875 -33.125 -8.008 1 97.44 72 ASN B C 1
ATOM 1522 O O . ASN B 1 72 ? -6.691 -33.75 -7.328 1 97.44 72 ASN B O 1
ATOM 1526 N N . VAL B 1 73 ? -5.254 -32.094 -7.543 1 97.88 73 VAL B N 1
ATOM 1527 C CA . VAL B 1 73 ? -5.586 -31.516 -6.242 1 97.88 73 VAL B CA 1
ATOM 1528 C C . VAL B 1 73 ? -6.832 -30.641 -6.363 1 97.88 73 VAL B C 1
ATOM 1530 O O . VAL B 1 73 ? -6.938 -29.828 -7.281 1 97.88 73 VAL B O 1
ATOM 1533 N N . ALA B 1 74 ? -7.812 -30.828 -5.488 1 97.88 74 ALA B N 1
ATOM 1534 C CA . ALA B 1 74 ? -9.055 -30.062 -5.492 1 97.88 74 ALA B CA 1
ATOM 1535 C C . ALA B 1 74 ? -8.789 -28.609 -5.121 1 97.88 74 ALA B C 1
ATOM 1537 O O . ALA B 1 74 ? -7.902 -28.312 -4.32 1 97.88 74 ALA B O 1
ATOM 1538 N N . TYR B 1 75 ? -9.484 -27.719 -5.637 1 96.69 75 TYR B N 1
ATOM 1539 C CA . TYR B 1 75 ? -9.359 -26.281 -5.438 1 96.69 75 TYR B CA 1
ATOM 1540 C C . TYR B 1 75 ? -9.289 -25.938 -3.953 1 96.69 75 TYR B C 1
ATOM 1542 O O . TYR B 1 75 ? -8.453 -25.141 -3.527 1 96.69 75 TYR B O 1
ATOM 1550 N N . LYS B 1 76 ? -10.188 -26.609 -3.182 1 96.88 76 LYS B N 1
ATOM 1551 C CA . LYS B 1 76 ? -10.297 -26.328 -1.753 1 96.88 76 LYS B CA 1
ATOM 1552 C C . LYS B 1 76 ? -8.977 -26.609 -1.036 1 96.88 76 LYS B C 1
ATOM 1554 O O . LYS B 1 76 ? -8.719 -26.078 0.04 1 96.88 76 LYS B O 1
ATOM 1559 N N . ASP B 1 77 ? -8.141 -27.375 -1.606 1 97.44 77 ASP B N 1
ATOM 1560 C CA . ASP B 1 77 ? -6.91 -27.828 -0.959 1 97.44 77 ASP B CA 1
ATOM 1561 C C . ASP B 1 77 ? -5.695 -27.078 -1.497 1 97.44 77 ASP B C 1
ATOM 1563 O O . ASP B 1 77 ? -4.559 -27.359 -1.117 1 97.44 77 ASP B O 1
ATOM 1567 N N . HIS B 1 78 ? -5.922 -26.094 -2.373 1 97.62 78 HIS B N 1
ATOM 1568 C CA . HIS B 1 78 ? -4.816 -25.266 -2.859 1 97.62 78 HIS B CA 1
ATOM 1569 C C . HIS B 1 78 ? -4.223 -24.422 -1.74 1 97.62 78 HIS B C 1
ATOM 1571 O O . HIS B 1 78 ? -4.961 -23.812 -0.967 1 97.62 78 HIS B O 1
ATOM 1577 N N . PRO B 1 79 ? -2.947 -24.344 -1.64 1 96.75 79 PRO B N 1
ATOM 1578 C CA . PRO B 1 79 ? -2.311 -23.578 -0.566 1 96.75 79 PRO B CA 1
ATOM 1579 C C . PRO B 1 79 ? -2.488 -22.078 -0.733 1 96.75 79 PRO B C 1
ATOM 1581 O O . PRO B 1 79 ? -2.455 -21.328 0.252 1 96.75 79 PRO B O 1
ATOM 1584 N N . VAL B 1 80 ? -2.553 -21.594 -1.993 1 96.88 80 VAL B N 1
ATOM 1585 C CA . VAL B 1 80 ? -2.766 -20.188 -2.289 1 96.88 80 VAL B CA 1
ATOM 1586 C C . VAL B 1 80 ? -3.939 -20.031 -3.256 1 96.88 80 VAL B C 1
ATOM 1588 O O . VAL B 1 80 ? -4.043 -20.781 -4.234 1 96.88 80 VAL B O 1
ATOM 1591 N N . LYS B 1 81 ? -4.773 -19.172 -2.904 1 97.12 81 LYS B N 1
ATOM 1592 C CA . LYS B 1 81 ? -5.887 -18.828 -3.789 1 97.12 81 LYS B CA 1
ATOM 1593 C C . LYS B 1 81 ? -5.594 -17.562 -4.57 1 97.12 81 LYS B C 1
ATOM 1595 O O . LYS B 1 81 ? -4.672 -16.812 -4.234 1 97.12 81 LYS B O 1
ATOM 1600 N N . ALA B 1 82 ? -6.293 -17.391 -5.676 1 96.25 82 ALA B N 1
ATOM 1601 C CA . ALA B 1 82 ? -6.266 -16.109 -6.383 1 96.25 82 ALA B CA 1
ATOM 1602 C C . ALA B 1 82 ? -7.086 -15.062 -5.645 1 96.25 82 ALA B C 1
ATOM 1604 O O . ALA B 1 82 ? -8.289 -14.938 -5.867 1 96.25 82 ALA B O 1
ATOM 1605 N N . VAL B 1 83 ? -6.449 -14.32 -4.863 1 96.44 83 VAL B N 1
ATOM 1606 C CA . VAL B 1 83 ? -7.117 -13.383 -3.961 1 96.44 83 VAL B CA 1
ATOM 1607 C C . VAL B 1 83 ? -7.32 -12.047 -4.66 1 96.44 83 VAL B C 1
ATOM 1609 O O . VAL B 1 83 ? -6.457 -11.594 -5.414 1 96.44 83 VAL B O 1
ATOM 1612 N N . LYS B 1 84 ? -8.43 -11.438 -4.367 1 96.69 84 LYS B N 1
ATOM 1613 C CA . LYS B 1 84 ? -8.703 -10.109 -4.91 1 96.69 84 LYS B CA 1
ATOM 1614 C C . LYS B 1 84 ? -7.98 -9.031 -4.109 1 96.69 84 LYS B C 1
ATOM 1616 O O . LYS B 1 84 ? -7.789 -9.172 -2.898 1 96.69 84 LYS B O 1
ATOM 1621 N N . SER B 1 85 ? -7.562 -7.984 -4.809 1 96.19 85 SER B N 1
ATOM 1622 C CA . SER B 1 85 ? -6.949 -6.82 -4.18 1 96.19 85 SER B CA 1
ATOM 1623 C C . SER B 1 85 ? -7.395 -5.527 -4.863 1 96.19 85 SER B C 1
ATOM 1625 O O . SER B 1 85 ? -7.594 -5.5 -6.078 1 96.19 85 SER B O 1
ATOM 1627 N N . SER B 1 86 ? -7.441 -4.488 -4.098 1 95.56 86 SER B N 1
ATOM 1628 C CA . SER B 1 86 ? -7.773 -3.176 -4.641 1 95.56 86 SER B CA 1
ATOM 1629 C C . SER B 1 86 ? -6.535 -2.295 -4.754 1 95.56 86 SER B C 1
ATOM 1631 O O . SER B 1 86 ? -6.605 -1.178 -5.27 1 95.56 86 SER B O 1
ATOM 1633 N N . VAL B 1 87 ? -5.402 -2.73 -4.312 1 96.94 87 VAL B N 1
ATOM 1634 C CA . VAL B 1 87 ? -4.195 -1.91 -4.32 1 96.94 87 VAL B CA 1
ATOM 1635 C C . VAL B 1 87 ? -3.469 -2.07 -5.656 1 96.94 87 VAL B C 1
ATOM 1637 O O . VAL B 1 87 ? -3.02 -3.166 -5.996 1 96.94 87 VAL B O 1
ATOM 1640 N N . ARG B 1 88 ? -3.355 -1.002 -6.344 1 96.88 88 ARG B N 1
ATOM 1641 C CA . ARG B 1 88 ? -2.738 -0.983 -7.668 1 96.88 88 ARG B CA 1
ATOM 1642 C C . ARG B 1 88 ? -1.386 -0.281 -7.629 1 96.88 88 ARG B C 1
ATOM 1644 O O . ARG B 1 88 ? -1.229 0.742 -6.961 1 96.88 88 ARG B O 1
ATOM 1651 N N . CYS B 1 89 ? -0.415 -0.867 -8.273 1 95.12 89 CYS B N 1
ATOM 1652 C CA . CYS B 1 89 ? 0.852 -0.167 -8.453 1 95.12 89 CYS B CA 1
ATOM 1653 C C . CYS B 1 89 ? 0.761 0.843 -9.586 1 95.12 89 CYS B C 1
ATOM 1655 O O . CYS B 1 89 ? 0.277 0.518 -10.672 1 95.12 89 CYS B O 1
ATOM 1657 N N . THR B 1 90 ? 1.275 2.039 -9.383 1 94.06 90 THR B N 1
ATOM 1658 C CA . THR B 1 90 ? 1.157 3.133 -10.344 1 94.06 90 THR B CA 1
ATOM 1659 C C . THR B 1 90 ? 1.999 2.857 -11.586 1 94.06 90 THR B C 1
ATOM 1661 O O . THR B 1 90 ? 1.685 3.342 -12.672 1 94.06 90 THR B O 1
ATOM 1664 N N . GLN B 1 91 ? 3.066 2.064 -11.469 1 92.25 91 GLN B N 1
ATOM 1665 C CA . GLN B 1 91 ? 3.986 1.849 -12.578 1 92.25 91 GLN B CA 1
ATOM 1666 C C . GLN B 1 91 ? 3.678 0.542 -13.305 1 92.25 91 GLN B C 1
ATOM 1668 O O . GLN B 1 91 ? 3.6 0.51 -14.531 1 92.25 91 GLN B O 1
ATOM 1673 N N . CYS B 1 92 ? 3.418 -0.513 -12.547 1 91.69 92 CYS B N 1
ATOM 1674 C CA . CYS B 1 92 ? 3.164 -1.829 -13.117 1 91.69 92 CYS B CA 1
ATOM 1675 C C . CYS B 1 92 ? 1.743 -1.921 -13.664 1 91.69 92 CYS B C 1
ATOM 1677 O O . CYS B 1 92 ? 1.453 -2.764 -14.516 1 91.69 92 CYS B O 1
ATOM 1679 N N . GLU B 1 93 ? 0.91 -1.173 -13.023 1 94.19 93 GLU B N 1
ATOM 1680 C CA . GLU B 1 93 ? -0.516 -1.157 -13.336 1 94.19 93 GLU B CA 1
ATOM 1681 C C . GLU B 1 93 ? -1.155 -2.518 -13.062 1 94.19 93 GLU B C 1
ATOM 1683 O O . GLU B 1 93 ? -2.02 -2.963 -13.82 1 94.19 93 GLU B O 1
ATOM 1688 N N . ARG B 1 94 ? -0.633 -3.213 -12.133 1 96.25 94 ARG B N 1
ATOM 1689 C CA . ARG B 1 94 ? -1.164 -4.469 -11.617 1 96.25 94 ARG B CA 1
ATOM 1690 C C . ARG B 1 94 ? -1.542 -4.336 -10.148 1 96.25 94 ARG B C 1
ATOM 1692 O O . ARG B 1 94 ? -1.166 -3.365 -9.484 1 96.25 94 ARG B O 1
ATOM 1699 N N . TYR B 1 95 ? -2.322 -5.289 -9.688 1 97.25 95 TYR B N 1
ATOM 1700 C CA . TYR B 1 95 ? -2.859 -5.246 -8.328 1 97.25 95 TYR B CA 1
ATOM 1701 C C . TYR B 1 95 ? -2.137 -6.238 -7.426 1 97.25 95 TYR B C 1
ATOM 1703 O O . TYR B 1 95 ? -1.784 -7.34 -7.855 1 97.25 95 TYR B O 1
ATOM 1711 N N . PHE B 1 96 ? -1.924 -5.836 -6.125 1 97.12 96 PHE B N 1
ATOM 1712 C CA . PHE B 1 96 ? -1.166 -6.648 -5.184 1 97.12 96 PHE B CA 1
ATOM 1713 C C . PHE B 1 96 ? -1.802 -6.605 -3.799 1 97.12 96 PHE B C 1
ATOM 1715 O O . PHE B 1 96 ? -2.41 -5.602 -3.42 1 97.12 96 PHE B O 1
ATOM 1722 N N . CYS B 1 97 ? -1.629 -7.629 -3.129 1 96.94 97 CYS B N 1
ATOM 1723 C CA . CYS B 1 97 ? -2.045 -7.668 -1.731 1 96.94 97 CYS B CA 1
ATOM 1724 C C . CYS B 1 97 ? -1.089 -6.871 -0.854 1 96.94 97 CYS B C 1
ATOM 1726 O O . CYS B 1 97 ? 0.129 -7.031 -0.951 1 96.94 97 CYS B O 1
ATOM 1728 N N . ILE B 1 98 ? -1.701 -6.055 -0.043 1 96.81 98 ILE B N 1
ATOM 1729 C CA . ILE B 1 98 ? -1.056 -5.473 1.129 1 96.81 98 ILE B CA 1
ATOM 1730 C C . ILE B 1 98 ? -1.91 -5.727 2.369 1 96.81 98 ILE B C 1
ATOM 1732 O O . ILE B 1 98 ? -2.826 -4.957 2.668 1 96.81 98 ILE B O 1
ATOM 1736 N N . LYS B 1 99 ? -1.648 -6.727 3.027 1 94.81 99 LYS B N 1
ATOM 1737 C CA . LYS B 1 99 ? -2.404 -7.184 4.191 1 94.81 99 LYS B CA 1
ATOM 1738 C C . LYS B 1 99 ? -1.512 -7.957 5.156 1 94.81 99 LYS B C 1
ATOM 1740 O O . LYS B 1 99 ? -0.36 -8.258 4.84 1 94.81 99 LYS B O 1
ATOM 1745 N N . ARG B 1 100 ? -2.049 -8.188 6.277 1 93.88 100 ARG B N 1
ATOM 1746 C CA . ARG B 1 100 ? -1.296 -8.922 7.293 1 93.88 100 ARG B CA 1
ATOM 1747 C C . ARG B 1 100 ? -0.792 -10.25 6.75 1 93.88 100 ARG B C 1
ATOM 1749 O O . ARG B 1 100 ? -1.553 -11.008 6.141 1 93.88 100 ARG B O 1
ATOM 1756 N N . GLY B 1 101 ? 0.523 -10.453 6.801 1 90.56 101 GLY B N 1
ATOM 1757 C CA . GLY B 1 101 ? 1.113 -11.727 6.402 1 90.56 101 GLY B CA 1
ATOM 1758 C C . GLY B 1 101 ? 1.457 -11.781 4.926 1 90.56 101 GLY B C 1
ATOM 1759 O O . GLY B 1 101 ? 2.09 -12.742 4.469 1 90.56 101 GLY B O 1
ATOM 1760 N N . SER B 1 102 ? 1.037 -10.844 4.23 1 94.69 102 SER B N 1
ATOM 1761 C CA . SER B 1 102 ? 1.3 -10.859 2.795 1 94.69 102 SER B CA 1
ATOM 1762 C C . SER B 1 102 ? 2.621 -10.172 2.465 1 94.69 102 SER B C 1
ATOM 1764 O O . SER B 1 102 ? 2.955 -9.141 3.053 1 94.69 102 SER B O 1
ATOM 1766 N N . THR B 1 103 ? 3.293 -10.742 1.429 1 95.19 103 THR B N 1
ATOM 1767 C CA . THR B 1 103 ? 4.523 -10.156 0.906 1 95.19 103 THR B CA 1
ATOM 1768 C C . THR B 1 103 ? 4.398 -9.891 -0.591 1 95.19 103 THR B C 1
ATOM 1770 O O . THR B 1 103 ? 5.402 -9.68 -1.275 1 95.19 103 THR B O 1
ATOM 1773 N N .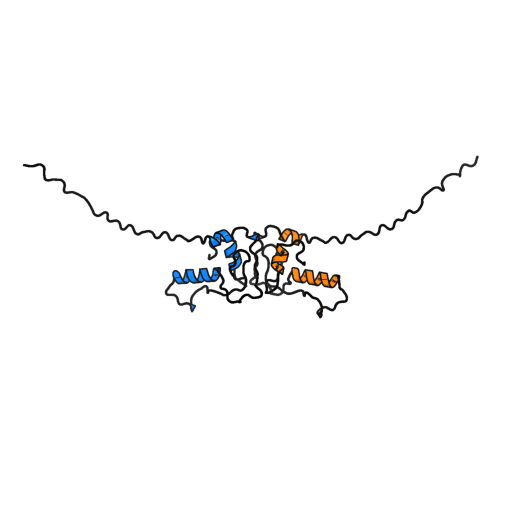 CYS B 1 104 ? 3.244 -9.898 -1.07 1 97.25 104 CYS B N 1
ATOM 1774 C CA . CYS B 1 104 ? 3.014 -9.859 -2.51 1 97.25 104 CYS B CA 1
ATOM 1775 C C . CYS B 1 104 ? 3.619 -8.609 -3.129 1 97.25 104 CYS B C 1
ATOM 1777 O O . CYS B 1 104 ? 4.328 -8.688 -4.137 1 97.25 104 CYS B O 1
ATOM 1779 N N . TRP B 1 105 ? 3.367 -7.449 -2.531 1 97 105 TRP B N 1
ATOM 1780 C CA . TRP B 1 105 ? 3.891 -6.199 -3.066 1 97 105 TRP B CA 1
ATOM 1781 C C . TRP B 1 105 ? 5.414 -6.215 -3.102 1 97 105 TRP B C 1
ATOM 1783 O O . TRP B 1 105 ? 6.023 -5.953 -4.141 1 97 105 TRP B O 1
ATOM 1793 N N . ILE B 1 106 ? 5.965 -6.562 -1.99 1 95.19 106 ILE B N 1
ATOM 1794 C CA . ILE B 1 106 ? 7.418 -6.508 -1.862 1 95.19 106 ILE B CA 1
ATOM 1795 C C . ILE B 1 106 ? 8.055 -7.562 -2.764 1 95.19 106 ILE B C 1
ATOM 1797 O O . ILE B 1 106 ? 9.031 -7.285 -3.463 1 95.19 106 ILE B O 1
ATOM 1801 N N . ASP B 1 107 ? 7.48 -8.727 -2.764 1 94.12 107 ASP B N 1
ATOM 1802 C CA . ASP B 1 107 ? 8.055 -9.805 -3.557 1 94.12 107 ASP B CA 1
ATOM 1803 C C . ASP B 1 107 ? 8.078 -9.445 -5.039 1 94.12 107 ASP B C 1
ATOM 1805 O O . ASP B 1 107 ? 9.086 -9.648 -5.719 1 94.12 107 ASP B O 1
ATOM 1809 N N . TRP B 1 108 ? 6.996 -8.922 -5.523 1 95.31 108 TRP B N 1
ATOM 1810 C CA . TRP B 1 108 ? 6.895 -8.562 -6.934 1 95.31 108 TRP B CA 1
ATOM 1811 C C . TRP B 1 108 ? 7.945 -7.52 -7.305 1 95.31 108 TRP B C 1
ATOM 1813 O O . TRP B 1 108 ? 8.492 -7.551 -8.406 1 95.31 108 TRP B O 1
ATOM 1823 N N . HIS B 1 109 ? 8.266 -6.648 -6.418 1 93.56 109 HIS B N 1
ATOM 1824 C CA . HIS B 1 109 ? 9.055 -5.477 -6.773 1 93.56 109 HIS B CA 1
ATOM 1825 C C . HIS B 1 109 ? 10.5 -5.629 -6.32 1 93.56 109 HIS B C 1
ATOM 1827 O O . HIS B 1 109 ? 11.32 -4.734 -6.531 1 93.56 109 HIS B O 1
ATOM 1833 N N . THR B 1 110 ? 10.859 -6.738 -5.688 1 91.12 110 THR B N 1
ATOM 1834 C CA . THR B 1 110 ? 12.234 -6.836 -5.215 1 91.12 110 THR B CA 1
ATOM 1835 C C . THR B 1 110 ? 12.844 -8.18 -5.605 1 91.12 110 THR B C 1
ATOM 1837 O O . THR B 1 110 ? 14.062 -8.359 -5.523 1 91.12 110 THR B O 1
ATOM 1840 N N . LYS B 1 111 ? 12.008 -9.125 -6.062 1 90.5 111 LYS B N 1
ATOM 1841 C CA . LYS B 1 111 ? 12.508 -10.469 -6.348 1 90.5 111 LYS B CA 1
ATOM 1842 C C . LYS B 1 111 ? 12.328 -10.82 -7.824 1 90.5 111 LYS B C 1
ATOM 1844 O O . LYS B 1 111 ? 11.297 -10.492 -8.422 1 90.5 111 LYS B O 1
ATOM 1849 N N . VAL B 1 112 ? 13.312 -11.445 -8.383 1 87.62 112 VAL B N 1
ATOM 1850 C CA . VAL B 1 112 ? 13.18 -12.023 -9.711 1 87.62 112 VAL B CA 1
ATOM 1851 C C . VAL B 1 112 ? 12.172 -13.172 -9.672 1 87.62 112 VAL B C 1
ATOM 1853 O O . VAL B 1 112 ? 11.273 -13.25 -10.516 1 87.62 112 VAL B O 1
ATOM 1856 N N . GLN B 1 113 ? 12.336 -14.039 -8.609 1 90.69 113 GLN B N 1
ATOM 1857 C CA . GLN B 1 113 ? 11.375 -15.109 -8.359 1 90.69 113 GLN B CA 1
ATOM 1858 C C . GLN B 1 113 ? 10.375 -14.703 -7.281 1 90.69 113 GLN B C 1
ATOM 1860 O O . GLN B 1 113 ? 10.453 -15.164 -6.145 1 90.69 113 GLN B O 1
ATOM 1865 N N . PHE B 1 114 ? 9.367 -13.938 -7.664 1 92.62 114 PHE B N 1
ATOM 1866 C CA . PHE B 1 114 ? 8.477 -13.273 -6.719 1 92.62 114 PHE B CA 1
ATOM 1867 C C . PHE B 1 114 ? 7.527 -14.273 -6.078 1 92.62 114 PHE B C 1
ATOM 1869 O O . PHE B 1 114 ? 6.895 -13.977 -5.059 1 92.62 114 PHE B O 1
ATOM 1876 N N . TRP B 1 115 ? 7.422 -15.531 -6.613 1 92.56 115 TRP B N 1
ATOM 1877 C CA . TRP B 1 115 ? 6.461 -16.516 -6.117 1 92.56 115 TRP B CA 1
ATOM 1878 C C . TRP B 1 115 ? 7.086 -17.391 -5.039 1 92.56 115 TRP B C 1
ATOM 1880 O O . TRP B 1 115 ? 6.395 -18.203 -4.41 1 92.56 115 TRP B O 1
ATOM 1890 N N . ARG B 1 116 ? 8.422 -17.156 -5 1 87.81 116 ARG B N 1
ATOM 1891 C CA . ARG B 1 116 ? 9.117 -17.969 -4.016 1 87.81 116 ARG B CA 1
ATOM 1892 C C . ARG B 1 116 ? 9.133 -17.297 -2.65 1 87.81 116 ARG B C 1
ATOM 1894 O O . ARG B 1 116 ? 9.156 -16.062 -2.564 1 87.81 116 ARG B O 1
#

Organism: NCBI:txid231223

Foldseek 3Di:
DDPPDDDDDDPDDPVPPPPVPPPPPPVLVVLLVCLQPPVVQWDKDFDPPDDQFAWAPLLVVLQVVCCVVPVPDDPVPGPGHRDTGRIATPVSRHGHDDDPPDCSVVLSRNHSCSND/DDPPPDDPDDDPPPVPPPPVPPPPPPVLVVLLVCLLPPVVQWDKDFDPPDDQFAWAPLLVVLQVVCCVVCVPDDSVPGPGHRDTARIATPVSRHGHDDDPPDCSVVLSRNHSPSND

Solvent-accessible surface area (backbone atoms only — not comparable to full-atom values): 13965 Å² total; per-residue (Å²): 141,82,90,74,74,76,80,72,73,79,83,74,82,80,72,72,79,75,68,75,72,76,69,75,69,74,69,70,53,65,66,36,57,54,36,53,47,68,32,55,56,52,42,75,40,30,62,74,85,53,74,72,80,34,57,10,55,51,35,36,48,46,24,50,52,49,43,73,76,38,74,84,60,56,75,91,71,49,92,49,60,65,42,67,18,55,34,28,29,70,63,78,69,46,25,29,45,74,36,66,80,52,53,40,47,55,26,43,42,71,29,83,66,43,80,107,133,86,75,88,74,77,81,80,74,76,88,74,81,79,75,71,80,75,69,74,73,74,69,76,67,73,70,69,51,63,65,36,57,55,38,54,47,69,32,54,57,52,40,74,38,28,60,73,86,53,74,69,80,34,56,10,55,51,35,36,48,48,24,49,51,49,43,72,75,38,75,85,61,56,76,91,71,50,91,49,58,65,42,68,17,54,34,26,28,70,64,80,69,45,26,28,44,74,36,66,80,54,53,39,47,56,27,43,43,71,30,83,63,42,81,106

Radius of gyration: 34.31 Å; Cα contacts (8 Å, |Δi|>4): 318; chains: 2; bounding box: 49×141×96 Å

pLDDT: mean 76.02, std 27.48, range [24.17, 98.0]

Sequence (232 aa):
MSFRQFMDQYSLKLVGGFRSNALNRQSLNPEADACLLNVGLHHPIILQDDSTNHVCAVCSYKYNKFKNENPNVAYKDHPVKAVKSSVRCTQCERYFCIKRGSTCWIDWHTKVQFWRMSFRQFMDQYSLKLVGGFRSNALNRQSLNPEADACLLNVGLHHPIILQDDSTNHVCAVCSYKYNKFKNENPNVAYKDHPVKAVKSSVRCTQCERYFCIKRGSTCWIDWHTKVQFWR